Protein AF-A0A351F883-F1 (afdb_monomer_lite)

Structure (mmCIF, N/CA/C/O backbone):
data_AF-A0A351F883-F1
#
_entry.id   AF-A0A351F883-F1
#
loop_
_atom_site.group_PDB
_atom_site.id
_atom_site.type_symbol
_atom_site.label_atom_id
_atom_site.label_alt_id
_atom_site.label_comp_id
_atom_site.label_asym_id
_atom_site.label_entity_id
_atom_site.label_seq_id
_atom_site.pdbx_PDB_ins_code
_atom_site.Cartn_x
_atom_site.Cartn_y
_atom_site.Cartn_z
_atom_site.occupancy
_atom_site.B_iso_or_equiv
_atom_site.auth_seq_id
_atom_site.auth_comp_id
_atom_site.auth_asym_id
_atom_site.auth_atom_id
_atom_site.pdbx_PDB_model_num
ATOM 1 N N . GLU A 1 1 ? -1.115 39.767 -23.999 1.00 44.47 1 GLU A N 1
ATOM 2 C CA . GLU A 1 1 ? -0.347 38.565 -23.622 1.00 44.47 1 GLU A CA 1
ATOM 3 C C . GLU A 1 1 ? 0.837 38.439 -24.566 1.00 44.47 1 GLU A C 1
ATOM 5 O O . GLU A 1 1 ? 0.650 38.228 -25.758 1.00 44.47 1 GLU A O 1
ATOM 10 N N . SER A 1 2 ? 2.048 38.705 -24.082 1.00 48.22 2 SER A N 1
ATOM 11 C CA . SER A 1 2 ? 3.267 38.521 -24.870 1.00 48.22 2 SER A CA 1
ATOM 12 C C . SER A 1 2 ? 3.591 37.030 -24.901 1.00 48.22 2 SER A C 1
ATOM 14 O O . SER A 1 2 ? 4.145 36.500 -23.938 1.00 48.22 2 SER A O 1
ATOM 16 N N . GLY A 1 3 ? 3.190 36.351 -25.976 1.00 56.00 3 GLY A N 1
ATOM 17 C CA . GLY A 1 3 ? 3.578 34.965 -26.223 1.00 56.00 3 GLY A CA 1
ATOM 18 C C . GLY A 1 3 ? 5.099 34.810 -26.201 1.00 56.00 3 GLY A C 1
ATOM 19 O O . GLY A 1 3 ? 5.831 35.732 -26.563 1.00 56.00 3 GLY A O 1
ATOM 20 N N . LEU A 1 4 ? 5.576 33.652 -25.746 1.00 56.41 4 LEU A N 1
ATOM 21 C CA . LEU A 1 4 ? 6.998 33.318 -25.728 1.00 56.41 4 LEU A CA 1
ATOM 22 C C . LEU A 1 4 ? 7.551 33.377 -27.164 1.00 56.41 4 LEU A C 1
ATOM 24 O O . LEU A 1 4 ? 7.240 32.522 -27.991 1.00 56.41 4 LEU A O 1
ATOM 28 N N . VAL A 1 5 ? 8.356 34.394 -27.474 1.00 58.28 5 VAL A N 1
ATOM 29 C CA . VAL A 1 5 ? 9.015 34.527 -28.780 1.00 58.28 5 VAL A CA 1
ATOM 30 C C . VAL A 1 5 ? 10.343 33.777 -28.736 1.00 58.28 5 VAL A C 1
ATOM 32 O O . VAL A 1 5 ? 11.179 34.023 -27.867 1.00 58.28 5 VAL A O 1
ATOM 35 N N . TRP A 1 6 ? 10.539 32.855 -29.679 1.00 56.81 6 TRP A N 1
ATOM 36 C CA . TRP A 1 6 ? 11.799 32.143 -29.875 1.00 56.81 6 TRP A CA 1
ATOM 37 C C . TRP A 1 6 ? 12.877 33.123 -30.357 1.00 56.81 6 TRP A C 1
ATOM 39 O O . TRP A 1 6 ? 12.931 33.472 -31.535 1.00 56.81 6 TRP A O 1
ATOM 49 N N . SER A 1 7 ? 13.726 33.589 -29.440 1.00 61.91 7 SER A N 1
ATOM 50 C CA . SER A 1 7 ? 14.993 34.237 -29.775 1.00 61.91 7 SER A CA 1
ATOM 51 C C . SER A 1 7 ? 16.133 33.249 -29.525 1.00 61.91 7 SER A C 1
ATOM 53 O O . SER A 1 7 ? 16.178 32.572 -28.495 1.00 61.91 7 SER A O 1
ATOM 55 N N . GLY A 1 8 ? 17.057 33.142 -30.483 1.00 60.25 8 GLY A N 1
ATOM 56 C CA . GLY A 1 8 ? 18.158 32.171 -30.481 1.00 60.25 8 GLY A CA 1
ATOM 57 C C . GLY A 1 8 ? 19.138 32.274 -29.304 1.00 60.25 8 GLY A C 1
ATOM 58 O O . GLY A 1 8 ? 20.037 31.444 -29.210 1.00 60.25 8 GLY A O 1
ATOM 59 N N . ASP A 1 9 ? 18.953 33.225 -28.385 1.00 71.00 9 ASP A N 1
ATOM 60 C CA . ASP A 1 9 ? 19.829 33.486 -27.237 1.00 71.00 9 ASP A CA 1
ATOM 61 C C . ASP A 1 9 ? 19.215 33.116 -25.879 1.00 71.00 9 ASP A C 1
ATOM 63 O O . ASP A 1 9 ? 19.893 33.191 -24.855 1.00 71.00 9 ASP A O 1
ATOM 67 N N . ASN A 1 10 ? 17.961 32.652 -25.836 1.00 81.62 10 ASN A N 1
ATOM 68 C CA . ASN A 1 10 ? 17.337 32.254 -24.576 1.00 81.62 10 ASN A CA 1
ATOM 69 C C . ASN A 1 10 ? 17.871 30.888 -24.093 1.00 81.62 10 ASN A C 1
ATOM 71 O O . ASN A 1 10 ? 17.487 29.830 -24.599 1.00 81.62 10 ASN A O 1
ATOM 75 N N . LEU A 1 11 ? 18.755 30.919 -23.089 1.00 83.75 11 LEU A N 1
ATOM 76 C CA . LEU A 1 11 ? 19.378 29.732 -22.492 1.00 83.75 11 LEU A CA 1
ATOM 77 C C . LEU A 1 11 ? 18.349 28.717 -21.968 1.00 83.75 11 LEU A C 1
ATOM 79 O O . LEU A 1 11 ? 18.520 27.521 -22.195 1.00 83.75 11 LEU A O 1
ATOM 83 N N . ALA A 1 12 ? 17.262 29.169 -21.333 1.00 84.50 12 ALA A N 1
ATOM 84 C CA . ALA A 1 12 ? 16.221 28.275 -20.821 1.00 84.50 12 ALA A CA 1
ATOM 85 C C . ALA A 1 12 ? 15.540 27.498 -21.959 1.00 84.50 12 ALA A C 1
ATOM 87 O O . ALA A 1 12 ? 15.341 26.289 -21.858 1.00 84.50 12 ALA A O 1
ATOM 88 N N . MET A 1 13 ? 15.271 28.161 -23.087 1.00 82.50 13 MET A N 1
ATOM 89 C CA . MET A 1 13 ? 14.685 27.512 -24.264 1.00 82.50 13 MET A CA 1
ATOM 90 C C . MET A 1 13 ? 15.646 26.523 -24.931 1.00 82.50 13 MET A C 1
ATOM 92 O O . MET A 1 13 ? 15.206 25.477 -25.403 1.00 82.50 13 MET A O 1
ATOM 96 N N . LYS A 1 14 ? 16.957 26.805 -24.933 1.00 84.94 14 LYS A N 1
ATOM 97 C CA . LYS A 1 14 ? 17.977 25.846 -25.396 1.00 84.94 14 LYS A CA 1
ATOM 98 C C . LYS A 1 14 ? 18.013 24.599 -24.513 1.00 84.94 14 LYS A C 1
ATOM 100 O O . LYS A 1 14 ? 18.047 23.494 -25.044 1.00 84.94 14 LYS A O 1
ATOM 105 N N . ILE A 1 15 ? 17.955 24.772 -23.191 1.00 88.19 15 ILE A N 1
ATOM 106 C CA . ILE A 1 15 ? 17.909 23.657 -22.233 1.00 88.19 15 ILE A CA 1
ATOM 107 C C . ILE A 1 15 ? 16.655 22.803 -22.468 1.00 88.19 15 ILE A C 1
ATOM 109 O O . ILE A 1 15 ? 16.772 21.590 -22.626 1.00 88.19 15 ILE A O 1
ATOM 113 N N . ILE A 1 16 ? 15.476 23.426 -22.583 1.00 87.88 16 ILE A N 1
ATOM 114 C CA . ILE A 1 16 ? 14.214 22.720 -22.872 1.00 87.88 16 ILE A CA 1
ATOM 115 C C . ILE A 1 16 ? 14.296 21.964 -24.205 1.00 87.88 16 ILE A C 1
ATOM 117 O O . ILE A 1 16 ? 13.879 20.807 -24.280 1.00 87.88 16 ILE A O 1
ATOM 121 N N . ALA A 1 17 ? 14.864 22.577 -25.249 1.00 86.19 17 ALA A N 1
ATOM 122 C CA . ALA A 1 17 ? 15.029 21.931 -26.549 1.00 86.19 17 ALA A CA 1
ATOM 123 C C . ALA A 1 17 ? 15.940 20.696 -26.466 1.00 86.19 17 ALA A C 1
ATOM 125 O O . ALA A 1 17 ? 15.576 19.643 -26.983 1.00 86.19 17 ALA A O 1
ATOM 126 N N . VAL A 1 18 ? 17.082 20.791 -25.775 1.00 89.69 18 VAL A N 1
ATOM 127 C CA . VAL A 1 18 ? 17.993 19.650 -25.568 1.00 89.69 18 VAL A CA 1
ATOM 128 C C . VAL A 1 18 ? 17.303 18.527 -24.789 1.00 89.69 18 VAL A C 1
ATOM 130 O O . VAL A 1 18 ? 17.348 17.383 -25.234 1.00 89.69 18 VAL A O 1
ATOM 133 N N . ILE A 1 19 ? 16.613 18.842 -23.686 1.00 89.88 19 ILE A N 1
ATOM 134 C CA . ILE A 1 19 ? 15.847 17.851 -22.907 1.00 89.88 19 ILE A CA 1
ATOM 135 C C . ILE A 1 19 ? 14.811 17.160 -23.798 1.00 89.88 19 ILE A C 1
ATOM 137 O O . ILE A 1 19 ? 14.715 15.936 -23.794 1.00 89.88 19 ILE A O 1
ATOM 141 N N . THR A 1 20 ? 14.080 17.930 -24.606 1.00 87.56 20 THR A N 1
ATOM 142 C CA . THR A 1 20 ? 13.058 17.393 -25.514 1.00 87.56 20 THR A CA 1
ATOM 143 C C . THR A 1 20 ? 13.678 16.463 -26.557 1.00 87.56 20 THR A C 1
ATOM 145 O O . THR A 1 20 ? 13.186 15.355 -26.751 1.00 87.56 20 THR A O 1
ATOM 148 N N . TYR A 1 21 ? 14.787 16.858 -27.192 1.00 90.38 21 TYR A N 1
ATOM 149 C CA . TYR A 1 21 ? 15.469 16.016 -28.181 1.00 90.38 21 TYR A CA 1
ATOM 150 C C . TYR A 1 21 ? 16.017 14.714 -27.592 1.00 90.38 21 TYR A C 1
ATOM 152 O O . TYR A 1 21 ? 16.034 13.706 -28.293 1.00 90.38 21 TYR A O 1
ATOM 160 N N . VAL A 1 22 ? 16.433 14.713 -26.323 1.00 89.81 22 VAL A N 1
ATOM 161 C CA . VAL A 1 22 ? 16.875 13.497 -25.621 1.00 89.81 22 VAL A CA 1
ATOM 162 C C . VAL A 1 22 ? 15.683 12.632 -25.194 1.00 89.81 22 VAL A C 1
ATOM 164 O O . VAL A 1 22 ? 15.743 11.409 -25.309 1.00 89.81 22 VAL A O 1
ATOM 167 N N . ALA A 1 23 ? 14.585 13.243 -24.745 1.00 90.31 23 ALA A N 1
ATOM 168 C CA . ALA A 1 23 ? 13.400 12.527 -24.278 1.00 90.31 23 ALA A CA 1
ATOM 169 C C . ALA A 1 23 ? 12.599 11.877 -25.419 1.00 90.31 23 ALA A C 1
ATOM 171 O O . ALA A 1 23 ? 12.073 10.781 -25.242 1.00 90.31 23 ALA A O 1
ATOM 172 N N . VAL A 1 24 ? 12.519 12.508 -26.598 1.00 91.38 24 VAL A N 1
ATOM 173 C CA . VAL A 1 24 ? 11.722 12.003 -27.734 1.00 91.38 24 VAL A CA 1
ATOM 174 C C . VAL A 1 24 ? 12.120 10.576 -28.149 1.00 91.38 24 VAL A C 1
ATOM 176 O O . VAL A 1 24 ? 11.227 9.734 -28.220 1.00 91.38 24 VAL A O 1
ATOM 179 N N . PRO A 1 25 ? 13.407 10.233 -28.367 1.00 89.25 25 PRO A N 1
ATOM 180 C CA . PRO A 1 25 ? 13.814 8.856 -28.646 1.00 89.25 25 PRO A CA 1
ATOM 181 C C . PRO A 1 25 ? 13.423 7.863 -27.547 1.00 89.25 25 PRO A C 1
ATOM 183 O O . PRO A 1 25 ? 13.014 6.749 -27.867 1.00 89.25 25 PRO A O 1
ATOM 186 N N . VAL A 1 26 ? 13.504 8.262 -26.272 1.00 88.06 26 VAL A N 1
ATOM 187 C CA . VAL A 1 26 ? 13.124 7.419 -25.124 1.00 88.06 26 VAL A CA 1
ATOM 188 C C . VAL A 1 26 ? 11.619 7.155 -25.122 1.00 88.06 26 VAL A C 1
ATOM 190 O O . VAL A 1 26 ? 11.204 6.007 -24.997 1.00 88.06 26 VAL A O 1
ATOM 193 N N . VAL A 1 27 ? 10.799 8.187 -25.336 1.00 86.00 27 VAL A N 1
ATOM 194 C CA . VAL A 1 27 ? 9.336 8.054 -25.435 1.00 86.00 27 VAL A CA 1
ATOM 195 C C . VAL A 1 27 ? 8.947 7.204 -26.645 1.00 86.00 27 VAL A C 1
ATOM 197 O O . VAL A 1 27 ? 8.120 6.304 -26.523 1.00 86.00 27 VAL A O 1
ATOM 200 N N . CYS A 1 28 ? 9.568 7.431 -27.806 1.00 87.56 28 CYS A N 1
ATOM 201 C CA . CYS A 1 28 ? 9.348 6.610 -28.996 1.00 87.56 28 CYS A CA 1
ATOM 202 C C . CYS A 1 28 ? 9.706 5.142 -28.740 1.00 87.56 28 CYS A C 1
ATOM 204 O O . CYS A 1 28 ? 8.929 4.258 -29.096 1.00 87.56 28 CYS A O 1
ATOM 206 N N . ALA A 1 29 ? 10.847 4.875 -28.097 1.00 86.44 29 ALA A N 1
ATOM 207 C CA . ALA A 1 29 ? 11.227 3.525 -27.701 1.00 86.44 29 ALA A CA 1
ATOM 208 C C . ALA A 1 29 ? 10.189 2.924 -26.743 1.00 86.44 29 ALA A C 1
ATOM 210 O O . ALA A 1 29 ? 9.706 1.827 -27.006 1.00 86.44 29 ALA A O 1
ATOM 211 N N . ALA A 1 30 ? 9.775 3.649 -25.700 1.00 83.12 30 ALA A N 1
ATOM 212 C CA . ALA A 1 30 ? 8.758 3.190 -24.756 1.00 83.12 30 ALA A CA 1
ATOM 213 C C . ALA A 1 30 ? 7.442 2.817 -25.461 1.00 83.12 30 ALA A C 1
ATOM 215 O O . ALA A 1 30 ? 6.896 1.746 -25.204 1.00 83.12 30 ALA A O 1
ATOM 216 N N . ILE A 1 31 ? 6.974 3.628 -26.417 1.00 83.88 31 ILE A N 1
ATOM 217 C CA . ILE A 1 31 ? 5.774 3.328 -27.217 1.00 83.88 31 ILE A CA 1
ATOM 218 C C . ILE A 1 31 ? 5.973 2.066 -28.068 1.00 83.88 31 ILE A C 1
ATOM 220 O O . ILE A 1 31 ? 5.085 1.220 -28.118 1.00 83.88 31 ILE A O 1
ATOM 224 N N . VAL A 1 32 ? 7.129 1.913 -28.724 1.00 83.38 32 VAL A N 1
ATOM 225 C CA . VAL A 1 32 ? 7.429 0.748 -29.580 1.00 83.38 32 VAL A CA 1
ATOM 226 C C . VAL A 1 32 ? 7.580 -0.542 -28.764 1.00 83.38 32 VAL A C 1
ATOM 228 O O . VAL A 1 32 ? 7.178 -1.609 -29.228 1.00 83.38 32 VAL A O 1
ATOM 231 N N . PHE A 1 33 ? 8.135 -0.457 -27.553 1.00 80.00 33 PHE A N 1
ATOM 232 C CA . PHE A 1 33 ? 8.292 -1.597 -26.646 1.00 80.00 33 PHE A CA 1
ATOM 233 C C . PHE A 1 33 ? 7.026 -1.906 -25.830 1.00 80.00 33 PHE A C 1
ATOM 235 O O . PHE A 1 33 ? 6.939 -2.985 -25.241 1.00 80.00 33 PHE A O 1
ATOM 242 N N . THR A 1 34 ? 6.019 -1.028 -25.848 1.00 81.25 34 THR A N 1
ATOM 243 C CA . THR A 1 34 ? 4.723 -1.259 -25.197 1.00 81.25 34 THR A CA 1
ATOM 244 C C . THR A 1 34 ? 3.763 -1.974 -26.141 1.00 81.25 34 THR A C 1
ATOM 246 O O . THR A 1 34 ? 3.485 -1.525 -27.252 1.00 81.25 34 THR A O 1
ATOM 249 N N . ASN A 1 35 ? 3.189 -3.091 -25.690 1.00 84.12 35 ASN A N 1
ATOM 250 C CA . ASN A 1 35 ? 2.158 -3.803 -26.437 1.00 84.12 35 ASN A CA 1
ATOM 251 C C . ASN A 1 35 ? 0.803 -3.698 -25.733 1.00 84.12 35 ASN A C 1
ATOM 253 O O . ASN A 1 35 ? 0.451 -4.548 -24.921 1.00 84.12 35 ASN A O 1
ATOM 257 N N . TYR A 1 36 ? -0.002 -2.714 -26.132 1.00 80.50 36 TYR A N 1
ATOM 258 C CA . TYR A 1 36 ? -1.346 -2.488 -25.583 1.00 80.50 36 TYR A CA 1
ATOM 259 C C . TYR A 1 36 ? -2.335 -3.648 -25.796 1.00 80.50 36 TYR A C 1
ATOM 261 O O . TYR A 1 36 ? -3.394 -3.670 -25.180 1.00 80.50 36 TYR A O 1
ATOM 269 N N . LYS A 1 37 ? -2.020 -4.625 -26.661 1.00 85.31 37 LYS A N 1
ATOM 270 C CA . LYS A 1 37 ? -2.841 -5.837 -26.854 1.00 85.31 37 LYS A CA 1
ATOM 271 C C . LYS A 1 37 ? -2.469 -6.968 -25.895 1.00 85.31 37 LYS A C 1
ATOM 273 O O . LYS A 1 37 ? -3.071 -8.037 -25.959 1.00 85.31 37 LYS A O 1
ATOM 278 N N . ARG A 1 38 ? -1.433 -6.777 -25.078 1.00 84.06 38 ARG A N 1
ATOM 279 C CA . ARG A 1 38 ? -0.921 -7.764 -24.127 1.00 84.06 38 ARG A CA 1
ATOM 280 C C . ARG A 1 38 ? -0.777 -7.101 -22.757 1.00 84.06 38 ARG A C 1
ATOM 282 O O . ARG A 1 38 ? 0.349 -6.772 -22.386 1.00 84.06 38 ARG A O 1
ATOM 289 N N . PRO A 1 39 ? -1.896 -6.874 -22.045 1.00 83.44 39 PRO A N 1
ATOM 290 C CA . PRO A 1 39 ? -1.826 -6.418 -20.664 1.00 83.44 39 PRO A CA 1
ATOM 291 C C . PRO A 1 39 ? -1.021 -7.420 -19.829 1.00 83.44 39 PRO A C 1
ATOM 293 O O . PRO A 1 39 ? -1.064 -8.629 -20.081 1.00 83.44 39 PRO A O 1
ATOM 296 N N . VAL A 1 40 ? -0.251 -6.898 -18.879 1.00 89.44 40 VAL A N 1
ATOM 297 C CA . VAL A 1 40 ? 0.371 -7.709 -17.829 1.00 89.44 40 VAL A CA 1
ATOM 298 C C . VAL A 1 40 ? -0.714 -8.176 -16.861 1.00 89.44 40 VAL A C 1
ATOM 300 O O . VAL A 1 40 ? -1.778 -7.561 -16.794 1.00 89.44 40 VAL A O 1
ATOM 303 N N . MET A 1 41 ? -0.482 -9.289 -16.167 1.00 92.62 41 MET A N 1
ATOM 304 C CA . MET A 1 41 ? -1.472 -9.798 -15.217 1.00 92.62 41 MET A CA 1
ATOM 305 C C . MET A 1 41 ? -1.585 -8.919 -13.975 1.00 92.62 41 MET A C 1
ATOM 307 O O . MET A 1 41 ? -2.689 -8.795 -13.454 1.00 92.62 41 MET A O 1
ATOM 311 N N . GLY A 1 42 ? -0.476 -8.317 -13.536 1.00 94.38 42 GLY A N 1
ATOM 312 C CA . GLY A 1 42 ? -0.467 -7.474 -12.345 1.00 94.38 42 GLY A CA 1
ATOM 313 C C . GLY A 1 42 ? -0.667 -8.288 -11.069 1.00 94.38 42 GLY A C 1
ATOM 314 O O . GLY A 1 42 ? -1.450 -7.910 -10.201 1.00 94.38 42 GLY A O 1
ATOM 315 N N . ALA A 1 43 ? -0.092 -9.498 -11.014 1.00 96.50 43 ALA A N 1
ATOM 316 C CA . ALA A 1 43 ? -0.350 -10.427 -9.919 1.00 96.50 43 ALA A CA 1
ATOM 317 C C . ALA A 1 43 ? 0.177 -9.895 -8.586 1.00 96.50 43 ALA A C 1
ATOM 319 O O . ALA A 1 43 ? -0.507 -10.071 -7.585 1.00 96.50 43 ALA A O 1
ATOM 320 N N . ASN A 1 44 ? 1.347 -9.253 -8.577 1.00 96.19 44 ASN A N 1
ATOM 321 C CA . ASN A 1 44 ? 1.857 -8.517 -7.425 1.00 96.19 44 ASN A CA 1
ATOM 322 C C . ASN A 1 44 ? 1.388 -7.074 -7.461 1.00 96.19 44 ASN A C 1
ATOM 324 O O . ASN A 1 44 ? 0.862 -6.637 -6.445 1.00 96.19 44 ASN A O 1
ATOM 328 N N . ASP A 1 45 ? 1.530 -6.422 -8.617 1.00 94.50 45 ASP A N 1
ATOM 329 C CA . ASP A 1 45 ? 1.256 -5.005 -8.872 1.00 94.50 45 ASP A CA 1
ATOM 330 C C . ASP A 1 45 ? -0.035 -4.844 -9.713 1.00 94.50 45 ASP A C 1
ATOM 332 O O . ASP A 1 45 ? -0.027 -4.946 -10.941 1.00 94.50 45 ASP A O 1
ATOM 336 N N . ASP A 1 46 ? -1.219 -4.703 -9.109 1.00 95.44 46 ASP A N 1
ATOM 337 C CA . ASP A 1 46 ? -1.488 -4.686 -7.662 1.00 95.44 46 ASP A CA 1
ATOM 338 C C . ASP A 1 46 ? -2.661 -5.598 -7.244 1.00 95.44 46 ASP A C 1
ATOM 340 O O . ASP A 1 46 ? -3.536 -5.261 -6.436 1.00 95.44 46 ASP A O 1
ATOM 344 N N . LEU A 1 47 ? -2.729 -6.815 -7.799 1.00 96.25 47 LEU A N 1
ATOM 345 C CA . LEU A 1 47 ? -3.712 -7.797 -7.325 1.00 96.25 47 LEU A CA 1
ATOM 346 C C . LEU A 1 47 ? -3.489 -8.141 -5.841 1.00 96.25 47 LEU A C 1
ATOM 348 O O . LEU A 1 47 ? -4.452 -8.482 -5.151 1.00 96.25 47 LEU A O 1
ATOM 352 N N . THR A 1 48 ? -2.261 -8.028 -5.324 1.00 97.94 48 THR A N 1
ATOM 353 C CA . THR A 1 48 ? -1.981 -8.303 -3.908 1.00 97.94 48 THR A CA 1
ATOM 354 C C . THR A 1 48 ? -2.576 -7.263 -2.964 1.00 97.94 48 THR A C 1
ATOM 356 O O . THR A 1 48 ? -3.234 -7.665 -2.000 1.00 97.94 48 THR A O 1
ATOM 359 N N . GLY A 1 49 ? -2.452 -5.962 -3.246 1.00 97.50 49 GLY A N 1
ATOM 360 C CA . GLY A 1 49 ? -3.116 -4.905 -2.478 1.00 97.50 49 GLY A CA 1
ATOM 361 C C . GLY A 1 49 ? -4.641 -5.016 -2.535 1.00 97.50 49 GLY A C 1
ATOM 362 O O . GLY A 1 49 ? -5.326 -4.966 -1.500 1.00 97.50 49 GLY A O 1
ATOM 363 N N . CYS A 1 50 ? -5.185 -5.316 -3.721 1.00 97.56 50 CYS A N 1
ATOM 364 C CA . CYS A 1 50 ? -6.608 -5.624 -3.895 1.00 97.56 50 CYS A CA 1
ATOM 365 C C . CYS A 1 50 ? -7.050 -6.833 -3.051 1.00 97.56 50 CYS A C 1
ATOM 367 O O . CYS A 1 50 ? -8.108 -6.803 -2.411 1.00 97.56 50 CYS A O 1
ATOM 369 N N . PHE A 1 51 ? -6.251 -7.904 -3.043 1.00 97.69 51 PHE A N 1
ATOM 370 C CA . PHE A 1 51 ? -6.528 -9.119 -2.280 1.00 97.69 51 PHE A CA 1
ATOM 371 C C . PHE A 1 51 ? -6.533 -8.852 -0.773 1.00 97.69 51 PHE A C 1
ATOM 373 O O . PHE A 1 51 ? -7.483 -9.263 -0.106 1.00 97.69 51 PHE A O 1
ATOM 380 N N . LEU A 1 52 ? -5.532 -8.140 -0.242 1.00 98.31 52 LEU A N 1
ATOM 381 C CA . LEU A 1 52 ? -5.475 -7.748 1.172 1.00 98.31 52 LEU A CA 1
ATOM 382 C C . LEU A 1 52 ? -6.724 -6.956 1.574 1.00 98.31 52 LEU A C 1
ATOM 384 O O . LEU A 1 52 ? -7.397 -7.316 2.542 1.00 98.31 52 LEU A O 1
ATOM 388 N N . SER A 1 53 ? -7.082 -5.942 0.785 1.00 97.75 53 SER A N 1
ATOM 389 C CA . SER A 1 53 ? -8.244 -5.083 1.043 1.00 97.75 53 SER A CA 1
ATOM 390 C C . SER A 1 53 ? -9.553 -5.883 1.068 1.00 97.75 53 SER A C 1
ATOM 392 O O . SER A 1 53 ? -10.352 -5.762 1.999 1.00 97.75 53 SER A O 1
ATOM 394 N N . ALA A 1 54 ? -9.753 -6.779 0.091 1.00 98.25 54 ALA A N 1
ATOM 395 C CA . ALA A 1 54 ? -10.900 -7.691 0.064 1.00 98.25 54 ALA A CA 1
ATOM 396 C C . ALA A 1 54 ? -10.911 -8.655 1.261 1.00 98.25 54 ALA A C 1
ATOM 398 O O . ALA A 1 54 ? -11.967 -8.971 1.817 1.00 98.25 54 ALA A O 1
ATOM 399 N N . ALA A 1 55 ? -9.737 -9.169 1.629 1.00 98.31 55 ALA A N 1
ATOM 400 C CA . ALA A 1 55 ? -9.583 -10.160 2.680 1.00 98.31 55 ALA A CA 1
ATOM 401 C C . ALA A 1 55 ? -9.904 -9.582 4.062 1.00 98.31 55 ALA A C 1
ATOM 403 O O . ALA A 1 55 ? -10.529 -10.288 4.852 1.00 98.31 55 ALA A O 1
ATOM 404 N N . VAL A 1 56 ? -9.573 -8.314 4.329 1.00 98.50 56 VAL A N 1
ATOM 405 C CA . VAL A 1 56 ? -9.941 -7.621 5.577 1.00 98.50 56 VAL A CA 1
ATOM 406 C C . VAL A 1 56 ? -11.459 -7.586 5.757 1.00 98.50 56 VAL A C 1
ATOM 408 O O . VAL A 1 56 ? -11.975 -8.130 6.733 1.00 98.50 56 VAL A O 1
ATOM 411 N N . VAL A 1 57 ? -12.205 -7.035 4.793 1.00 98.12 57 VAL A N 1
ATOM 412 C CA . VAL A 1 57 ? -13.674 -6.943 4.913 1.00 98.12 57 VAL A CA 1
ATOM 413 C C . VAL A 1 57 ? -14.336 -8.324 4.933 1.00 98.12 57 VAL A C 1
ATOM 415 O O . VAL A 1 57 ? -15.301 -8.547 5.667 1.00 98.12 57 VAL A O 1
ATOM 418 N N . LYS A 1 58 ? -13.778 -9.296 4.198 1.00 98.25 58 LYS A N 1
ATOM 419 C CA . LYS A 1 58 ? -14.226 -10.694 4.247 1.00 98.25 58 LYS A CA 1
ATOM 420 C C . LYS A 1 58 ? -13.987 -11.319 5.622 1.00 98.25 58 LYS A C 1
ATOM 422 O O . LYS A 1 58 ? -14.852 -12.053 6.096 1.00 98.25 58 LYS A O 1
ATOM 427 N N . PHE A 1 59 ? -12.843 -11.058 6.251 1.00 98.44 59 PHE A N 1
ATOM 428 C CA . PHE A 1 59 ? -12.520 -11.551 7.589 1.00 98.44 59 PHE A CA 1
ATOM 429 C C . PHE A 1 59 ? -13.492 -10.991 8.631 1.00 98.44 59 PHE A C 1
ATOM 431 O O . PHE A 1 59 ? -14.046 -11.767 9.410 1.00 98.44 59 PHE A O 1
ATOM 438 N N . LEU A 1 60 ? -13.757 -9.681 8.604 1.00 98.38 60 LEU A N 1
ATOM 439 C CA . LEU A 1 60 ? -14.719 -9.038 9.507 1.00 98.38 60 LEU A CA 1
ATOM 440 C C . LEU A 1 60 ? -16.124 -9.633 9.335 1.00 98.38 60 LEU A C 1
ATOM 442 O O . LEU A 1 60 ? -16.777 -9.999 10.312 1.00 98.38 60 LEU A O 1
ATOM 446 N N . ALA A 1 61 ? -16.569 -9.814 8.088 1.00 97.94 61 ALA A N 1
ATOM 447 C CA . ALA A 1 61 ? -17.864 -10.418 7.793 1.00 97.94 61 ALA A CA 1
ATOM 448 C C . ALA A 1 61 ? -17.957 -11.882 8.261 1.00 97.94 61 ALA A C 1
ATOM 450 O O . ALA A 1 61 ? -18.952 -12.266 8.873 1.00 97.94 61 ALA A O 1
ATOM 451 N N . ALA A 1 62 ? -16.929 -12.695 7.997 1.00 98.31 62 ALA A N 1
ATOM 452 C CA . ALA A 1 62 ? -16.916 -14.122 8.326 1.00 98.31 62 ALA A CA 1
ATOM 453 C C . ALA A 1 62 ? -16.860 -14.409 9.835 1.00 98.31 62 ALA A C 1
ATOM 455 O O . ALA A 1 62 ? -17.289 -15.482 10.256 1.00 98.31 62 ALA A O 1
ATOM 456 N N . ASN A 1 63 ? -16.346 -13.468 10.632 1.00 98.06 63 ASN A N 1
ATOM 457 C CA . ASN A 1 63 ? -16.260 -13.579 12.090 1.00 98.06 63 ASN A CA 1
ATOM 458 C C . ASN A 1 63 ? -17.343 -12.766 12.822 1.00 98.06 63 ASN A C 1
ATOM 460 O O . ASN A 1 63 ? -17.268 -12.627 14.038 1.00 98.06 63 ASN A O 1
ATOM 464 N N . ASP A 1 64 ? -18.328 -12.230 12.093 1.00 97.38 64 ASP A N 1
ATOM 465 C CA . ASP A 1 64 ? -19.398 -11.375 12.628 1.00 97.38 64 ASP A CA 1
ATOM 466 C C . ASP A 1 64 ? -18.886 -10.177 13.452 1.00 97.38 64 ASP A C 1
ATOM 468 O O . ASP A 1 64 ? -19.458 -9.782 14.464 1.00 97.38 64 ASP A O 1
ATOM 472 N N . ILE A 1 65 ? -17.775 -9.585 13.006 1.00 97.62 65 ILE A N 1
ATOM 473 C CA . ILE A 1 65 ? -17.167 -8.424 13.655 1.00 97.62 65 ILE A CA 1
ATOM 474 C C . ILE A 1 65 ? -17.792 -7.163 13.068 1.00 97.62 65 ILE A C 1
ATOM 476 O O . ILE A 1 65 ? -17.775 -6.947 11.851 1.00 97.62 65 ILE A O 1
ATOM 480 N N . ARG A 1 66 ? -18.364 -6.335 13.938 1.00 95.31 66 ARG A N 1
ATOM 481 C CA . ARG A 1 66 ? -18.859 -4.996 13.620 1.00 95.31 66 ARG A CA 1
ATOM 482 C C . ARG A 1 66 ? -18.238 -4.030 14.606 1.00 95.31 66 ARG A C 1
ATOM 484 O O . ARG A 1 66 ? -18.427 -4.175 15.809 1.00 95.31 66 ARG A O 1
ATOM 491 N N . PHE A 1 67 ? -17.478 -3.094 14.071 1.00 94.94 67 PHE A N 1
ATOM 492 C CA . PHE A 1 67 ? -16.932 -1.996 14.840 1.00 94.94 67 PHE A CA 1
ATOM 493 C C . PHE A 1 67 ? -18.054 -1.044 15.250 1.00 94.94 67 PHE A C 1
ATOM 495 O O . PHE A 1 67 ? -19.019 -0.857 14.506 1.00 94.94 67 PHE A O 1
ATOM 502 N N . GLU A 1 68 ? -17.954 -0.497 16.460 1.00 85.00 68 GLU A N 1
ATOM 503 C CA . GLU A 1 68 ? -18.958 0.429 16.995 1.00 85.00 68 GLU A CA 1
ATOM 504 C C . GLU A 1 68 ? -18.791 1.825 16.385 1.00 85.00 68 GLU A C 1
ATOM 506 O O . GLU A 1 68 ? -19.786 2.494 16.111 1.00 85.00 68 GLU A O 1
ATOM 511 N N . ASN A 1 69 ? -17.541 2.226 16.123 1.00 83.31 69 ASN A N 1
ATOM 512 C CA . ASN A 1 69 ? -17.192 3.594 15.741 1.00 83.31 69 ASN A CA 1
ATOM 513 C C . ASN A 1 69 ? -16.659 3.711 14.306 1.00 83.31 69 ASN A C 1
ATOM 515 O O . ASN A 1 69 ? -16.583 4.819 13.780 1.00 83.31 69 ASN A O 1
ATOM 519 N N . THR A 1 70 ? -16.308 2.590 13.667 1.00 93.25 70 THR A N 1
ATOM 520 C CA . THR A 1 70 ? -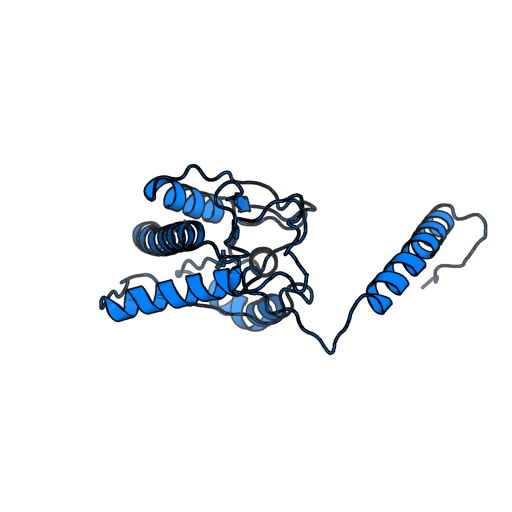15.560 2.593 12.403 1.00 93.25 70 THR A CA 1
ATOM 521 C C . THR A 1 70 ? -16.277 1.842 11.290 1.00 93.25 70 THR A C 1
ATOM 523 O O . THR A 1 70 ? -16.572 0.651 11.400 1.00 93.25 70 THR A O 1
ATOM 526 N N . GLU A 1 71 ? -16.470 2.506 10.153 1.00 94.12 71 GLU A N 1
ATOM 527 C CA . GLU A 1 71 ? -16.790 1.834 8.896 1.00 94.12 71 GLU A CA 1
ATOM 528 C C . GLU A 1 71 ? -15.501 1.477 8.143 1.00 94.12 71 GLU A C 1
ATOM 530 O O . GLU A 1 71 ? -14.630 2.319 7.934 1.00 94.12 71 GLU A O 1
ATOM 535 N N . VAL A 1 72 ? -15.382 0.220 7.702 1.00 96.75 72 VAL A N 1
ATOM 536 C CA . VAL A 1 72 ? -14.239 -0.247 6.904 1.00 96.75 72 VAL A CA 1
ATOM 537 C C . VAL A 1 72 ? -14.681 -0.491 5.470 1.00 96.75 72 VAL A C 1
ATOM 539 O O . VAL A 1 72 ? -15.487 -1.383 5.196 1.00 96.75 72 VAL A O 1
ATOM 542 N N . VAL A 1 73 ? -14.091 0.262 4.543 1.00 95.69 73 VAL A N 1
ATOM 543 C CA . VAL A 1 73 ? -14.362 0.158 3.107 1.00 95.69 73 VAL A CA 1
ATOM 544 C C . VAL A 1 73 ? -13.149 -0.427 2.390 1.00 95.69 73 VAL A C 1
ATOM 546 O O . VAL A 1 73 ? -12.047 0.108 2.466 1.00 95.69 73 VAL A O 1
ATOM 549 N N . ALA A 1 74 ? -13.360 -1.511 1.641 1.00 96.75 74 ALA A N 1
ATOM 550 C CA . ALA A 1 74 ? -12.377 -2.002 0.682 1.00 96.75 74 ALA A CA 1
ATOM 551 C C . ALA A 1 74 ? -12.580 -1.292 -0.663 1.00 96.75 74 ALA A C 1
ATOM 553 O O . ALA A 1 74 ? -13.616 -1.467 -1.308 1.00 96.75 74 ALA A O 1
ATOM 554 N N . ALA A 1 75 ? -11.591 -0.507 -1.090 1.00 93.94 75 ALA A N 1
ATOM 555 C CA . ALA A 1 75 ? -11.620 0.211 -2.360 1.00 93.94 75 ALA A CA 1
ATOM 556 C C . ALA A 1 75 ? -10.597 -0.388 -3.337 1.00 93.94 75 ALA A C 1
ATOM 558 O O . ALA A 1 75 ? -9.396 -0.253 -3.137 1.00 93.94 75 ALA A O 1
ATOM 559 N N . MET A 1 76 ? -11.070 -1.022 -4.415 1.00 94.62 76 MET A N 1
ATOM 560 C CA . MET A 1 76 ? -10.226 -1.444 -5.541 1.00 94.62 76 MET A CA 1
ATOM 561 C C . MET A 1 76 ? -10.444 -0.480 -6.697 1.00 94.62 76 MET A C 1
ATOM 563 O O . MET A 1 76 ? -11.428 -0.578 -7.438 1.00 94.62 76 MET A O 1
ATOM 567 N N . VAL A 1 77 ? -9.557 0.500 -6.811 1.00 89.06 77 VAL A N 1
ATOM 568 C CA . VAL A 1 77 ? -9.763 1.641 -7.694 1.00 89.06 77 VAL A CA 1
ATOM 569 C C . VAL A 1 77 ? -8.927 1.478 -8.962 1.00 89.06 77 VAL A C 1
ATOM 571 O O . VAL A 1 77 ? -7.715 1.331 -8.924 1.00 89.06 77 VAL A O 1
ATOM 574 N N . GLY A 1 78 ? -9.577 1.485 -10.126 1.00 91.56 78 GLY A N 1
ATOM 575 C CA . GLY A 1 78 ? -8.878 1.278 -11.396 1.00 91.56 78 GLY A CA 1
ATOM 576 C C . GLY A 1 78 ? -8.079 2.502 -11.858 1.00 91.56 78 GLY A C 1
ATOM 577 O O . GLY A 1 78 ? -8.546 3.634 -11.763 1.00 91.56 78 GLY A O 1
ATOM 578 N N . GLY A 1 79 ? -6.921 2.281 -12.482 1.00 92.06 79 GLY A N 1
ATOM 579 C CA . GLY A 1 79 ? -6.165 3.338 -13.165 1.00 92.06 79 GLY A CA 1
ATOM 580 C C . GLY A 1 79 ? -5.147 4.080 -12.298 1.00 92.06 79 GLY A C 1
ATOM 581 O O . GLY A 1 79 ? -4.835 5.231 -12.622 1.00 92.06 79 GLY A O 1
ATOM 582 N N . GLU A 1 80 ? -4.642 3.435 -11.243 1.00 93.62 80 GLU A N 1
ATOM 583 C CA . GLU A 1 80 ? -3.394 3.798 -10.549 1.00 93.62 80 GLU A CA 1
ATOM 584 C C . GLU A 1 80 ? -2.276 4.008 -11.593 1.00 93.62 80 GLU A C 1
ATOM 586 O O . GLU A 1 80 ? -1.828 5.135 -11.806 1.00 93.62 80 GLU A O 1
ATOM 591 N N . GLU A 1 81 ? -2.034 2.991 -12.422 1.00 89.56 81 GLU A N 1
ATOM 592 C CA . GLU A 1 81 ? -0.976 2.965 -13.448 1.00 89.56 81 GLU A CA 1
ATOM 593 C C . GLU A 1 81 ? -1.121 4.016 -14.561 1.00 89.56 81 GLU A C 1
ATOM 595 O O . GLU A 1 81 ? -0.213 4.303 -15.343 1.00 89.56 81 GLU A O 1
ATOM 600 N N . ALA A 1 82 ? -2.301 4.630 -14.659 1.00 89.50 82 ALA A N 1
ATOM 601 C CA . ALA A 1 82 ? -2.560 5.744 -15.565 1.00 89.50 82 ALA A CA 1
ATOM 602 C C . ALA A 1 82 ? -2.303 7.116 -14.908 1.00 89.50 82 ALA A C 1
ATOM 604 O O . ALA A 1 82 ? -2.713 8.144 -15.461 1.00 89.50 82 ALA A O 1
ATOM 605 N N . GLY A 1 83 ? -1.662 7.149 -13.736 1.00 90.81 83 GLY A N 1
ATOM 606 C CA . GLY A 1 83 ? -1.367 8.349 -12.953 1.00 90.81 83 GLY A CA 1
ATOM 607 C C . GLY A 1 83 ? -2.392 8.641 -11.850 1.00 90.81 83 GLY A C 1
ATOM 608 O O . GLY A 1 83 ? -2.831 9.795 -11.708 1.00 90.81 83 GLY A O 1
ATOM 609 N N . LEU A 1 84 ? -2.767 7.619 -11.075 1.00 94.62 84 LEU A N 1
ATOM 610 C CA . LEU A 1 84 ? -3.698 7.664 -9.939 1.00 94.62 84 LEU A CA 1
ATOM 611 C C . LEU A 1 84 ? -5.112 8.112 -10.331 1.00 94.62 84 LEU A C 1
ATOM 613 O O . LEU A 1 84 ? -5.806 8.789 -9.568 1.00 94.62 84 LEU A O 1
ATOM 617 N N . ARG A 1 85 ? -5.529 7.855 -11.578 1.00 96.06 85 ARG A N 1
ATOM 618 C CA . ARG A 1 85 ? -6.714 8.513 -12.163 1.00 96.06 85 ARG A CA 1
ATOM 619 C C . ARG A 1 85 ? -8.000 8.098 -11.478 1.00 96.06 85 ARG A C 1
ATOM 621 O O . ARG A 1 85 ? -8.877 8.945 -11.316 1.00 96.06 85 ARG A O 1
ATOM 628 N N . GLY A 1 86 ? -8.112 6.831 -11.097 1.00 96.69 86 GLY A N 1
ATOM 629 C CA . GLY A 1 86 ? -9.293 6.339 -10.409 1.00 96.69 86 GLY A CA 1
ATOM 630 C C . GLY A 1 86 ? -9.431 6.942 -9.021 1.00 96.69 86 GLY A C 1
ATOM 631 O O . GLY A 1 86 ? -10.467 7.534 -8.735 1.00 96.69 86 GLY A O 1
ATOM 632 N N . THR A 1 87 ? -8.381 6.902 -8.198 1.00 96.94 87 THR A N 1
ATOM 633 C CA . THR A 1 87 ? -8.442 7.470 -6.841 1.00 96.94 87 THR A CA 1
ATOM 634 C C . THR A 1 87 ? -8.628 8.976 -6.878 1.00 96.94 87 THR A C 1
ATOM 636 O O . THR A 1 87 ? -9.446 9.508 -6.136 1.00 96.94 87 THR A O 1
ATOM 639 N N . LYS A 1 88 ? -8.004 9.682 -7.830 1.00 97.25 88 LYS A N 1
ATOM 640 C CA . LYS A 1 88 ? -8.303 11.105 -8.069 1.00 97.25 88 LYS A CA 1
ATOM 641 C C . LYS A 1 88 ? -9.768 11.345 -8.427 1.00 97.25 88 LYS A C 1
ATOM 643 O O . LYS A 1 88 ? -10.344 12.329 -7.970 1.00 97.25 88 LYS A O 1
ATOM 648 N N . ALA A 1 89 ? -10.372 10.491 -9.254 1.00 97.31 89 ALA A N 1
ATOM 649 C CA . ALA A 1 89 ? -11.783 10.614 -9.611 1.00 97.31 89 ALA A CA 1
ATOM 650 C C . ALA A 1 89 ? -12.699 10.337 -8.410 1.00 97.31 89 ALA A C 1
ATOM 652 O O . ALA A 1 89 ? -13.624 11.113 -8.176 1.00 97.31 89 ALA A O 1
ATOM 653 N N . PHE A 1 90 ? -12.403 9.294 -7.631 1.00 96.31 90 PHE A N 1
ATOM 654 C CA . PHE A 1 90 ? -13.129 8.946 -6.411 1.00 96.31 90 PHE A CA 1
ATOM 655 C C . PHE A 1 90 ? -13.044 10.069 -5.372 1.00 96.31 90 PHE A C 1
ATOM 657 O O . PHE A 1 90 ? -14.063 10.583 -4.924 1.00 96.31 90 PHE A O 1
ATOM 664 N N . MET A 1 91 ? -11.835 10.543 -5.072 1.00 96.81 91 MET A N 1
ATOM 665 C CA . MET A 1 91 ? -11.617 11.621 -4.110 1.00 96.81 91 MET A CA 1
ATOM 666 C C . MET A 1 91 ? -12.239 12.941 -4.572 1.00 96.81 91 MET A C 1
ATOM 668 O O . MET A 1 91 ? -12.815 13.666 -3.770 1.00 96.81 91 MET A O 1
ATOM 672 N N . LYS A 1 92 ? -12.209 13.249 -5.873 1.00 96.75 92 LYS A N 1
ATOM 673 C CA . LYS A 1 92 ? -12.918 14.420 -6.406 1.00 96.75 92 LYS A CA 1
ATOM 674 C C . LYS A 1 92 ? -14.432 14.344 -6.173 1.00 96.75 92 LYS A C 1
ATOM 676 O O . LYS A 1 92 ? -15.057 15.389 -6.018 1.00 96.75 92 LYS A O 1
ATOM 681 N N . ALA A 1 93 ? -15.011 13.146 -6.213 1.00 95.50 93 ALA A N 1
ATOM 682 C CA . ALA A 1 93 ? -16.438 12.946 -5.999 1.00 95.50 93 ALA A CA 1
ATOM 683 C C . ALA A 1 93 ? -16.812 12.944 -4.508 1.00 95.50 93 ALA A C 1
ATOM 685 O O . ALA A 1 93 ? -17.825 13.542 -4.167 1.00 95.50 93 ALA A O 1
ATOM 686 N N . HIS A 1 94 ? -15.982 12.340 -3.648 1.00 93.81 94 HIS A N 1
ATOM 687 C CA . HIS A 1 94 ? -16.382 11.961 -2.285 1.00 93.81 94 HIS A CA 1
ATOM 688 C C . HIS A 1 94 ? -15.548 12.573 -1.153 1.00 93.81 94 HIS A C 1
ATOM 690 O O . HIS A 1 94 ? -15.984 12.551 -0.010 1.00 93.81 94 HIS A O 1
ATOM 696 N N . ALA A 1 95 ? -14.372 13.159 -1.411 1.00 93.69 95 ALA A N 1
ATOM 697 C CA . ALA A 1 95 ? -13.512 13.638 -0.320 1.00 93.69 95 ALA A CA 1
ATOM 698 C C . ALA A 1 95 ? -14.174 14.735 0.526 1.00 93.69 95 ALA A C 1
ATOM 700 O O . ALA A 1 95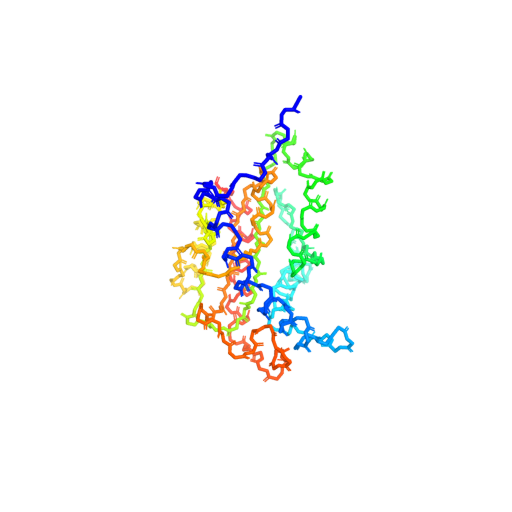 ? -13.876 14.868 1.708 1.00 93.69 95 ALA A O 1
ATOM 701 N N . GLU A 1 96 ? -15.065 15.535 -0.064 1.00 92.69 96 GLU A N 1
ATOM 702 C CA . GLU A 1 96 ? -15.843 16.521 0.690 1.00 92.69 96 GLU A CA 1
ATOM 703 C C . GLU A 1 96 ? -16.836 15.866 1.656 1.00 92.69 96 GLU A C 1
ATOM 705 O O . GLU A 1 96 ? -17.087 16.433 2.711 1.00 92.69 96 GLU A O 1
ATOM 710 N N . GLU A 1 97 ? -17.368 14.683 1.349 1.00 90.50 97 GLU A N 1
ATOM 711 C CA . GLU A 1 97 ? -18.240 13.937 2.269 1.00 90.50 97 GLU A CA 1
ATOM 712 C C . GLU A 1 97 ? -17.438 13.555 3.523 1.00 90.50 97 GLU A C 1
ATOM 714 O O . GLU A 1 97 ? -17.803 13.935 4.631 1.00 90.50 97 GLU A O 1
ATOM 719 N N . PHE A 1 98 ? -16.247 12.981 3.329 1.00 89.81 98 PHE A N 1
ATOM 720 C CA . PHE A 1 98 ? -15.349 12.577 4.419 1.00 89.81 98 PHE A CA 1
ATOM 721 C C . PHE A 1 98 ? -14.790 13.749 5.240 1.00 89.81 98 PHE A C 1
ATOM 723 O O . PHE A 1 98 ? -14.478 13.593 6.414 1.00 89.81 98 PHE A O 1
ATOM 730 N N . LYS A 1 99 ? -14.638 14.938 4.639 1.00 87.31 99 LYS A N 1
ATOM 731 C CA . LYS A 1 99 ? -14.120 16.134 5.333 1.00 87.31 99 LYS A CA 1
ATOM 732 C C . LYS A 1 99 ? -15.192 16.923 6.082 1.00 87.31 99 LYS A C 1
ATOM 734 O O . LYS A 1 99 ? -14.873 17.611 7.050 1.00 87.31 99 LYS A O 1
ATOM 739 N N . ASN A 1 100 ? -16.431 16.918 5.589 1.00 77.69 100 ASN A N 1
ATOM 740 C CA . ASN A 1 100 ? -17.498 17.765 6.129 1.00 77.69 100 ASN A CA 1
ATOM 741 C C . ASN A 1 100 ? -18.266 17.105 7.282 1.00 77.69 100 ASN A C 1
ATOM 743 O O . ASN A 1 100 ? -18.953 17.808 8.031 1.00 77.69 100 ASN A O 1
ATOM 747 N N . GLU A 1 101 ? -18.118 15.796 7.471 1.00 76.31 101 GLU A N 1
ATOM 748 C CA . GLU A 1 101 ? -18.573 15.097 8.670 1.00 76.31 101 GLU A CA 1
ATOM 749 C C . GLU A 1 101 ? -17.633 15.415 9.838 1.00 76.31 101 GLU A C 1
ATOM 751 O O . GLU A 1 101 ? -16.647 14.734 10.091 1.00 76.31 101 GLU A O 1
ATOM 756 N N . LYS A 1 102 ? -17.932 16.516 10.542 1.00 61.31 102 LYS A N 1
ATOM 757 C CA . LYS A 1 102 ? -17.082 17.113 11.590 1.00 61.31 102 LYS A CA 1
ATOM 758 C C . LYS A 1 102 ? -16.652 16.172 12.722 1.00 61.31 102 LYS A C 1
ATOM 760 O O . LYS A 1 102 ? -15.718 16.530 13.434 1.00 61.31 102 LYS A O 1
ATOM 765 N N . ASP A 1 103 ? -17.307 15.026 12.871 1.00 72.31 103 ASP A N 1
ATOM 766 C CA . ASP A 1 103 ? -17.109 14.093 13.979 1.00 72.31 103 ASP A CA 1
ATOM 767 C C . ASP A 1 103 ? -16.703 12.678 13.516 1.00 72.31 103 ASP A C 1
ATOM 769 O O . ASP A 1 103 ? -16.690 11.762 14.335 1.00 72.31 103 ASP A O 1
ATOM 773 N N . VAL A 1 104 ? -16.371 12.479 12.231 1.00 85.44 104 VAL A N 1
ATOM 774 C CA . VAL A 1 104 ? -15.957 11.167 11.698 1.00 85.44 104 VAL A CA 1
ATOM 775 C C . VAL A 1 104 ? -14.533 11.253 11.162 1.00 85.44 104 VAL A C 1
ATOM 777 O O . VAL A 1 104 ? -14.269 11.791 10.086 1.00 85.44 104 VAL A O 1
ATOM 780 N N . GLU A 1 105 ? -13.588 10.716 11.930 1.00 91.81 105 GLU A N 1
ATOM 781 C CA . GLU A 1 105 ? -12.209 10.594 11.474 1.00 91.81 105 GLU A CA 1
ATOM 782 C C . GLU A 1 105 ? -12.125 9.591 10.318 1.00 91.81 105 GLU A C 1
ATOM 784 O O . GLU A 1 105 ? -12.494 8.428 10.457 1.00 91.81 105 GLU A O 1
ATOM 789 N N . THR A 1 106 ? -11.638 10.047 9.162 1.00 95.00 106 THR A N 1
ATOM 790 C CA . THR A 1 106 ? -11.495 9.215 7.962 1.00 95.00 106 THR A CA 1
ATOM 791 C C . THR A 1 106 ? -10.046 9.207 7.503 1.00 95.00 106 THR A C 1
ATOM 793 O O . THR A 1 106 ? -9.462 10.264 7.252 1.00 95.00 106 THR A O 1
ATOM 796 N N . ILE A 1 107 ? -9.482 8.011 7.341 1.00 96.81 107 ILE A N 1
ATOM 797 C CA . ILE A 1 107 ? -8.130 7.799 6.819 1.00 96.81 107 ILE A CA 1
ATOM 798 C C . ILE A 1 107 ? -8.162 6.946 5.550 1.00 96.81 107 ILE A C 1
ATOM 800 O O . ILE A 1 107 ? -9.101 6.187 5.316 1.00 96.81 107 ILE A O 1
ATOM 804 N N . PHE A 1 108 ? -7.110 7.039 4.739 1.00 97.31 108 PHE A N 1
ATOM 805 C CA . PHE A 1 108 ? -6.911 6.187 3.569 1.00 97.31 108 PHE A CA 1
ATOM 806 C C . PHE A 1 108 ? -5.590 5.419 3.674 1.00 97.31 108 PHE A C 1
ATOM 808 O O . PHE A 1 108 ? -4.514 6.007 3.782 1.00 97.31 108 PHE A O 1
ATOM 815 N N . VAL A 1 109 ? -5.655 4.093 3.601 1.00 98.06 109 VAL A N 1
ATOM 816 C CA . VAL A 1 109 ? -4.475 3.223 3.618 1.00 98.06 109 VAL A CA 1
ATOM 817 C C . VAL A 1 109 ? -4.366 2.522 2.271 1.00 98.06 109 VAL A C 1
ATOM 819 O O . VAL A 1 109 ? -5.232 1.726 1.919 1.00 98.06 109 VAL A O 1
ATOM 822 N N . ALA A 1 110 ? -3.298 2.809 1.528 1.00 97.19 110 ALA A N 1
ATOM 823 C CA . ALA A 1 110 ? -2.971 2.077 0.308 1.00 97.19 110 ALA A CA 1
ATOM 824 C C . ALA A 1 110 ? -2.122 0.844 0.646 1.00 97.19 110 ALA A C 1
ATOM 826 O O . ALA A 1 110 ? -1.066 0.971 1.267 1.00 97.19 110 ALA A O 1
ATOM 827 N N . PHE A 1 111 ? -2.555 -0.331 0.206 1.00 97.38 111 PHE A N 1
ATOM 828 C CA . PHE A 1 111 ? -1.684 -1.497 0.084 1.00 97.38 111 PHE A CA 1
ATOM 829 C C . PHE A 1 111 ? -1.309 -1.614 -1.377 1.00 97.38 111 PHE A C 1
ATOM 831 O O . PHE A 1 111 ? -2.213 -1.600 -2.202 1.00 97.38 111 PHE A O 1
ATOM 838 N N . ASP A 1 112 ? -0.018 -1.692 -1.666 1.00 95.25 112 ASP A N 1
ATOM 839 C CA . ASP A 1 112 ? 0.479 -1.718 -3.037 1.00 95.25 112 ASP A CA 1
ATOM 840 C C . ASP A 1 112 ? 1.697 -2.642 -3.118 1.00 95.25 112 ASP A C 1
ATOM 842 O O . ASP A 1 112 ? 2.647 -2.494 -2.345 1.00 95.25 112 ASP A O 1
ATOM 846 N N . THR A 1 113 ? 1.634 -3.623 -4.016 1.00 95.38 113 THR A N 1
ATOM 847 C CA . THR A 1 113 ? 2.704 -4.568 -4.343 1.00 95.38 113 THR A CA 1
ATOM 848 C C . THR A 1 113 ? 3.298 -5.254 -3.108 1.00 95.38 113 THR A C 1
ATOM 850 O O . THR A 1 113 ? 4.286 -4.825 -2.503 1.00 95.38 113 THR A O 1
ATOM 853 N N . ILE A 1 114 ? 2.692 -6.378 -2.726 1.00 97.38 114 ILE A N 1
ATOM 854 C CA . ILE A 1 114 ? 2.995 -7.128 -1.505 1.00 97.38 114 ILE A CA 1
ATOM 855 C C . ILE A 1 114 ? 3.710 -8.428 -1.862 1.00 97.38 114 ILE A C 1
ATOM 857 O O . ILE A 1 114 ? 3.080 -9.475 -2.043 1.00 97.38 114 ILE A O 1
ATOM 861 N N . ARG A 1 115 ? 5.040 -8.364 -1.974 1.00 95.75 115 ARG A N 1
ATOM 862 C CA . ARG A 1 115 ? 5.821 -9.461 -2.547 1.00 95.75 115 ARG A CA 1
ATOM 863 C C . ARG A 1 115 ? 7.106 -9.817 -1.804 1.00 95.75 115 ARG A C 1
ATOM 865 O O . ARG A 1 115 ? 7.287 -10.973 -1.431 1.00 95.75 115 ARG A O 1
ATOM 872 N N . GLU A 1 116 ? 8.009 -8.869 -1.604 1.00 94.94 116 GLU A N 1
ATOM 873 C CA . GLU A 1 116 ? 9.286 -9.090 -0.935 1.00 94.94 116 GLU A CA 1
ATOM 874 C C . GLU A 1 116 ? 9.247 -8.604 0.516 1.00 94.94 116 GLU A C 1
ATOM 876 O O . GLU A 1 116 ? 9.442 -7.420 0.798 1.00 94.94 116 GLU A O 1
ATOM 881 N N . HIS A 1 117 ? 9.070 -9.524 1.470 1.00 93.31 117 HIS A N 1
ATOM 882 C CA . HIS A 1 117 ? 9.017 -9.160 2.892 1.00 93.31 117 HIS A CA 1
ATOM 883 C C . HIS A 1 117 ? 10.242 -8.377 3.410 1.00 93.31 117 HIS A C 1
ATOM 885 O O . HIS A 1 117 ? 10.123 -7.619 4.367 1.00 93.31 117 HIS A O 1
ATOM 891 N N . GLU A 1 118 ? 11.424 -8.546 2.814 1.00 94.44 118 GLU A N 1
ATOM 892 C CA . GLU A 1 118 ? 12.642 -7.823 3.210 1.00 94.44 118 GLU A CA 1
ATOM 893 C C . GLU A 1 118 ? 12.635 -6.344 2.798 1.00 94.44 118 GLU A C 1
ATOM 895 O O . GLU A 1 118 ? 13.356 -5.537 3.387 1.00 94.44 118 GLU A O 1
ATOM 900 N N . PHE A 1 119 ? 11.776 -5.977 1.844 1.00 95.25 119 PHE A N 1
ATOM 901 C CA . PHE A 1 119 ? 11.605 -4.609 1.367 1.00 95.25 119 PHE A CA 1
ATOM 902 C C . PHE A 1 119 ? 10.334 -3.936 1.893 1.00 95.25 119 PHE A C 1
ATOM 904 O O . PHE A 1 119 ? 9.998 -2.839 1.439 1.00 95.25 119 PHE A O 1
ATOM 911 N N . MET A 1 120 ? 9.664 -4.537 2.887 1.00 97.06 120 MET A N 1
ATOM 912 C CA . MET A 1 120 ? 8.510 -3.917 3.541 1.00 97.06 120 MET A CA 1
ATOM 913 C C . MET A 1 120 ? 8.819 -2.478 3.945 1.00 97.06 120 MET A C 1
ATOM 915 O O . MET A 1 120 ? 9.814 -2.204 4.622 1.00 97.06 120 MET A O 1
ATOM 919 N N . SER A 1 121 ? 7.973 -1.560 3.497 1.00 97.12 121 SER A N 1
ATOM 920 C CA . SER A 1 121 ? 8.156 -0.127 3.687 1.00 97.12 121 SER A CA 1
ATOM 921 C C . SER A 1 121 ? 6.800 0.548 3.865 1.00 97.12 121 SER A C 1
ATOM 923 O O . SER A 1 121 ? 5.809 0.174 3.242 1.00 97.12 121 SER A O 1
ATOM 925 N N . ILE A 1 122 ? 6.765 1.562 4.725 1.00 97.62 122 ILE A N 1
ATOM 926 C CA . ILE A 1 122 ? 5.617 2.455 4.894 1.00 97.62 122 ILE A CA 1
ATOM 927 C C . ILE A 1 122 ? 5.997 3.818 4.331 1.00 97.62 122 ILE A C 1
ATOM 929 O O . ILE A 1 122 ? 7.126 4.268 4.529 1.00 97.62 122 ILE A O 1
ATOM 933 N N . TYR A 1 123 ? 5.080 4.505 3.654 1.00 95.06 123 TYR A N 1
ATOM 934 C CA . TYR A 1 123 ? 5.404 5.758 2.974 1.00 95.06 123 TYR A CA 1
ATOM 935 C C . TYR A 1 123 ? 4.616 6.966 3.477 1.00 95.06 123 TYR A C 1
ATOM 937 O O . TYR A 1 123 ? 3.385 7.027 3.388 1.00 95.06 123 TYR A O 1
ATOM 945 N N . ASN A 1 124 ? 5.355 7.987 3.924 1.00 90.06 124 ASN A N 1
ATOM 946 C CA . ASN A 1 124 ? 4.807 9.278 4.356 1.00 90.06 124 ASN A CA 1
ATOM 947 C C . ASN A 1 124 ? 5.030 10.420 3.344 1.00 90.06 124 ASN A C 1
ATOM 949 O O . ASN A 1 124 ? 4.637 11.558 3.592 1.00 90.06 124 ASN A O 1
ATOM 953 N N . LYS A 1 125 ? 5.645 10.155 2.188 1.00 86.69 125 LYS A N 1
ATOM 954 C CA . LYS A 1 125 ? 5.730 11.114 1.076 1.00 86.69 125 LYS A CA 1
ATOM 955 C C . LYS A 1 125 ? 6.073 10.429 -0.241 1.00 86.69 125 LYS A C 1
ATOM 957 O O . LYS A 1 125 ? 6.642 9.337 -0.249 1.00 86.69 125 LYS A O 1
ATOM 962 N N . ASP A 1 126 ? 5.751 11.108 -1.334 1.00 81.88 126 ASP A N 1
ATOM 963 C CA . ASP A 1 126 ? 6.115 10.692 -2.684 1.00 81.88 126 ASP A CA 1
ATOM 964 C C . ASP A 1 126 ? 7.616 10.876 -2.975 1.00 81.88 126 ASP A C 1
ATOM 966 O O . ASP A 1 126 ? 8.351 11.515 -2.217 1.00 81.88 126 ASP A O 1
ATOM 970 N N . MET A 1 127 ? 8.053 10.357 -4.124 1.00 78.38 127 MET A N 1
ATOM 971 C CA . MET A 1 127 ? 9.442 10.423 -4.594 1.00 78.38 127 MET A CA 1
ATOM 972 C C . MET A 1 127 ? 10.007 11.841 -4.667 1.00 78.38 127 MET A C 1
ATOM 974 O O . MET A 1 127 ? 11.194 12.056 -4.422 1.00 78.38 127 MET A O 1
ATOM 978 N N . THR A 1 128 ? 9.172 12.831 -4.986 1.00 76.56 128 THR A N 1
ATOM 979 C CA . THR A 1 128 ? 9.619 14.227 -5.079 1.00 76.56 128 THR A CA 1
ATOM 980 C C . THR A 1 128 ? 9.549 14.977 -3.746 1.00 76.56 128 THR A C 1
ATOM 982 O O . THR A 1 128 ? 10.065 16.092 -3.640 1.00 76.56 128 THR A O 1
ATOM 985 N N . GLY A 1 129 ? 8.914 14.389 -2.726 1.00 76.19 129 GLY A N 1
ATOM 986 C CA . GLY A 1 129 ? 8.591 15.033 -1.454 1.00 76.19 129 GLY A CA 1
ATOM 987 C C . GLY A 1 129 ? 7.575 16.177 -1.569 1.00 76.19 129 GLY A C 1
ATOM 988 O O . GLY A 1 129 ? 7.368 16.904 -0.591 1.00 76.19 129 GLY A O 1
ATOM 989 N N . VAL A 1 130 ? 6.973 16.366 -2.749 1.00 81.50 130 VAL A N 1
ATOM 990 C CA . VAL A 1 130 ? 5.973 17.405 -3.028 1.00 81.50 130 VAL A CA 1
ATOM 991 C C . VAL A 1 130 ? 4.625 17.005 -2.446 1.00 81.50 130 VAL A C 1
ATOM 993 O O . VAL A 1 130 ? 3.932 17.849 -1.877 1.00 81.50 130 VAL A O 1
ATOM 996 N N . VAL A 1 131 ? 4.265 15.725 -2.552 1.00 85.38 131 VAL A N 1
ATOM 997 C CA . VAL A 1 131 ? 3.061 15.174 -1.932 1.00 85.38 131 VAL A CA 1
ATOM 998 C C . VAL A 1 131 ? 3.469 14.489 -0.639 1.00 85.38 131 VAL A C 1
ATOM 1000 O O . VAL A 1 131 ? 4.177 13.483 -0.635 1.00 85.38 131 VAL A O 1
ATOM 1003 N N . LYS A 1 132 ? 3.022 15.059 0.476 1.00 92.44 132 LYS A N 1
ATOM 1004 C CA . LYS A 1 132 ? 3.216 14.488 1.805 1.00 92.44 132 LYS A CA 1
ATOM 1005 C C . LYS A 1 132 ? 1.962 13.719 2.189 1.00 92.44 132 LYS A C 1
ATOM 1007 O O . LYS A 1 132 ? 0.872 14.283 2.157 1.00 92.44 132 LYS A O 1
ATOM 1012 N N . ASN A 1 133 ? 2.160 12.460 2.530 1.00 94.69 133 ASN A N 1
ATOM 1013 C CA . ASN A 1 133 ? 1.181 11.636 3.218 1.00 94.69 133 ASN A CA 1
ATOM 1014 C C . ASN A 1 133 ? 1.195 12.005 4.719 1.00 94.69 133 ASN A C 1
ATOM 1016 O O . ASN A 1 133 ? 2.070 12.749 5.175 1.00 94.69 133 ASN A O 1
ATOM 1020 N N . ASP A 1 134 ? 0.215 11.530 5.484 1.00 96.44 134 ASP A N 1
ATOM 1021 C CA . ASP A 1 134 ? 0.062 11.872 6.902 1.00 96.44 134 ASP A CA 1
ATOM 1022 C C . ASP A 1 134 ? 0.961 10.981 7.780 1.00 96.44 134 ASP A C 1
ATOM 1024 O O . ASP A 1 134 ? 0.883 9.749 7.738 1.00 96.44 134 ASP A O 1
ATOM 1028 N N . ASP A 1 135 ? 1.827 11.608 8.583 1.00 97.00 135 ASP A N 1
ATOM 1029 C CA . ASP A 1 135 ? 2.762 10.913 9.476 1.00 97.00 135 ASP A CA 1
ATOM 1030 C C . ASP A 1 135 ? 2.044 10.077 10.548 1.00 97.00 135 ASP A C 1
ATOM 1032 O O . ASP A 1 135 ? 2.579 9.056 10.980 1.00 97.00 135 ASP A O 1
ATOM 1036 N N . ARG A 1 136 ? 0.830 10.462 10.961 1.00 97.69 136 ARG A N 1
ATOM 1037 C CA . ARG A 1 136 ? 0.046 9.718 11.958 1.00 97.69 136 ARG A CA 1
ATOM 1038 C C . ARG A 1 136 ? -0.503 8.426 11.369 1.00 97.69 136 ARG A C 1
ATOM 1040 O O . ARG A 1 136 ? -0.401 7.384 12.006 1.00 97.69 136 ARG A O 1
ATOM 1047 N N . VAL A 1 137 ? -0.972 8.456 10.117 1.00 98.25 137 VAL A N 1
ATOM 1048 C CA . VAL A 1 137 ? -1.399 7.238 9.399 1.00 98.25 137 VAL A CA 1
ATOM 1049 C C . VAL A 1 137 ? -0.201 6.315 9.149 1.00 98.25 137 VAL A C 1
ATOM 1051 O O . VAL A 1 137 ? -0.301 5.102 9.322 1.00 98.25 137 VAL A O 1
ATOM 1054 N N . ALA A 1 138 ? 0.965 6.878 8.813 1.00 98.19 138 ALA A N 1
ATOM 1055 C CA . ALA A 1 138 ? 2.198 6.099 8.693 1.00 98.19 138 ALA A CA 1
ATOM 1056 C C . ALA A 1 138 ? 2.614 5.461 10.035 1.00 98.19 138 ALA A C 1
ATOM 1058 O O . ALA A 1 138 ? 3.038 4.305 10.067 1.00 98.19 138 ALA A O 1
ATOM 1059 N N . GLN A 1 139 ? 2.462 6.183 11.151 1.00 98.19 139 GLN A N 1
ATOM 1060 C CA . GLN A 1 139 ? 2.759 5.664 12.486 1.00 98.19 139 GLN A CA 1
ATOM 1061 C C . GLN A 1 139 ? 1.763 4.584 12.925 1.00 98.19 139 GLN A C 1
ATOM 1063 O O . GLN A 1 139 ? 2.188 3.594 13.518 1.00 98.19 139 GLN A O 1
ATOM 1068 N N . LEU A 1 140 ? 0.474 4.735 12.607 1.00 98.44 140 LEU A N 1
ATOM 1069 C CA . LEU A 1 140 ? -0.546 3.705 12.815 1.00 98.44 140 LEU A CA 1
ATOM 1070 C C . LEU A 1 140 ? -0.143 2.401 12.111 1.00 98.44 140 LEU A C 1
ATOM 1072 O O . LEU A 1 140 ? -0.089 1.353 12.754 1.00 98.44 140 LEU A O 1
ATOM 1076 N N . LEU A 1 141 ? 0.235 2.475 10.829 1.00 98.44 141 LEU A N 1
ATOM 1077 C CA . LEU A 1 141 ? 0.723 1.316 10.071 1.00 98.44 141 LEU A CA 1
ATOM 1078 C C . LEU A 1 141 ? 1.995 0.717 10.674 1.00 98.44 141 LEU A C 1
ATOM 1080 O O . LEU A 1 141 ? 2.132 -0.503 10.746 1.00 98.44 141 LEU A O 1
ATOM 1084 N N . GLN A 1 142 ? 2.929 1.557 11.124 1.00 98.38 142 GLN A N 1
ATOM 1085 C CA . GLN A 1 142 ? 4.171 1.085 11.733 1.00 98.38 142 GLN A CA 1
ATOM 1086 C C . GLN A 1 142 ? 3.903 0.376 13.064 1.00 98.38 142 GLN A C 1
ATOM 1088 O O . GLN A 1 142 ? 4.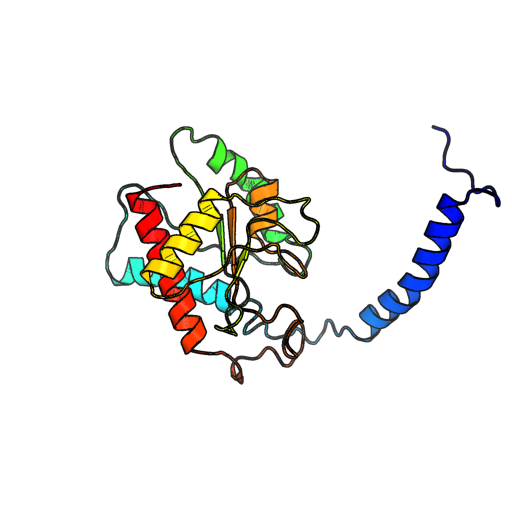505 -0.661 13.344 1.00 98.38 142 GLN A O 1
ATOM 1093 N N . ASN A 1 143 ? 2.990 0.909 13.875 1.00 98.19 143 ASN A N 1
ATOM 1094 C CA . ASN A 1 143 ? 2.577 0.292 15.130 1.00 98.19 143 ASN A CA 1
ATOM 1095 C C . ASN A 1 143 ? 1.872 -1.042 14.868 1.00 98.19 143 ASN A C 1
ATOM 1097 O O . ASN A 1 143 ? 2.224 -2.038 15.498 1.00 98.19 143 ASN A O 1
ATOM 1101 N N . ALA A 1 144 ? 0.967 -1.090 13.885 1.00 98.31 144 ALA A N 1
ATOM 1102 C CA . ALA A 1 144 ? 0.315 -2.323 13.461 1.00 98.31 144 ALA A CA 1
ATOM 1103 C C . ALA A 1 144 ? 1.341 -3.372 12.999 1.00 98.31 144 ALA A C 1
ATOM 1105 O O . ALA A 1 144 ? 1.320 -4.513 13.460 1.00 98.31 144 ALA A O 1
ATOM 1106 N N . ALA A 1 145 ? 2.312 -2.976 12.168 1.00 98.19 145 ALA A N 1
ATOM 1107 C CA . ALA A 1 145 ? 3.407 -3.846 11.743 1.00 98.19 145 ALA A CA 1
ATOM 1108 C C . ALA A 1 145 ? 4.222 -4.387 12.925 1.00 98.19 145 ALA A C 1
ATOM 1110 O O . ALA A 1 145 ? 4.520 -5.585 12.996 1.00 98.19 145 ALA A O 1
ATOM 1111 N N . LYS A 1 146 ? 4.519 -3.525 13.899 1.00 98.25 146 LYS A N 1
ATOM 1112 C CA . LYS A 1 146 ? 5.254 -3.894 15.109 1.00 98.25 146 LYS A CA 1
ATOM 1113 C C . LYS A 1 146 ? 4.480 -4.881 15.980 1.00 98.25 146 LYS A C 1
ATOM 1115 O O . LYS A 1 146 ? 5.081 -5.839 16.468 1.00 98.25 146 LYS A O 1
ATOM 1120 N N . ASN A 1 147 ? 3.170 -4.695 16.135 1.00 98.00 147 ASN A N 1
ATOM 1121 C CA . ASN A 1 147 ? 2.303 -5.601 16.893 1.00 98.00 147 ASN A CA 1
ATOM 1122 C C . ASN A 1 147 ? 2.243 -6.998 16.263 1.00 98.00 147 ASN A C 1
ATOM 1124 O O . ASN A 1 147 ? 2.210 -7.999 16.980 1.00 98.00 147 ASN A O 1
ATOM 1128 N N . VAL A 1 148 ? 2.328 -7.084 14.932 1.00 97.06 148 VAL A N 1
ATOM 1129 C CA . VAL A 1 148 ? 2.399 -8.368 14.215 1.00 97.06 148 VAL A CA 1
ATOM 1130 C C . VAL A 1 148 ? 3.826 -8.923 14.085 1.00 97.06 148 VAL A C 1
ATOM 1132 O O . VAL A 1 148 ? 4.031 -9.955 13.444 1.00 97.06 148 VAL A O 1
ATOM 1135 N N . GLY A 1 149 ? 4.807 -8.285 14.734 1.00 97.81 149 GLY A N 1
ATOM 1136 C CA . GLY A 1 149 ? 6.171 -8.794 14.899 1.00 97.81 149 GLY A CA 1
ATOM 1137 C C . GLY A 1 149 ? 7.198 -8.300 13.879 1.00 97.81 149 GLY A C 1
ATOM 1138 O O . GLY A 1 149 ? 8.265 -8.906 13.775 1.00 97.81 149 GLY A O 1
ATOM 1139 N N . TYR A 1 150 ? 6.910 -7.223 13.141 1.00 97.88 150 TYR A N 1
ATOM 1140 C CA . TYR A 1 150 ? 7.797 -6.681 12.107 1.00 97.88 150 TYR A CA 1
ATOM 1141 C C . TYR A 1 150 ? 8.155 -5.216 12.359 1.00 97.88 150 TYR A C 1
ATOM 1143 O O . TYR A 1 150 ? 7.293 -4.370 12.570 1.00 97.88 150 TYR A O 1
ATOM 1151 N N . ASP A 1 151 ? 9.448 -4.904 12.297 1.00 97.12 151 ASP A N 1
ATOM 1152 C CA . ASP A 1 151 ? 9.939 -3.527 12.346 1.00 97.12 151 ASP A CA 1
ATOM 1153 C C . ASP A 1 151 ? 9.993 -2.961 10.922 1.00 97.12 151 ASP A C 1
ATOM 1155 O O . ASP A 1 151 ? 10.936 -3.220 10.172 1.00 97.12 151 ASP A O 1
ATOM 1159 N N . VAL A 1 152 ? 8.925 -2.266 10.522 1.00 97.88 152 VAL A N 1
ATOM 1160 C CA . VAL A 1 152 ? 8.775 -1.729 9.165 1.00 97.88 152 VAL A CA 1
ATOM 1161 C C . VAL A 1 152 ? 9.133 -0.237 9.151 1.00 97.88 152 VAL A C 1
ATOM 1163 O O . VAL A 1 152 ? 8.517 0.561 9.869 1.00 97.88 152 VAL A O 1
ATOM 1166 N N . PRO A 1 153 ? 10.124 0.183 8.344 1.00 97.06 153 PRO A N 1
ATOM 1167 C CA . PRO A 1 153 ? 10.560 1.571 8.297 1.00 97.06 153 PRO A CA 1
ATOM 1168 C C . PRO A 1 153 ? 9.558 2.470 7.564 1.00 97.06 153 PRO A C 1
ATOM 1170 O O . PRO A 1 153 ? 9.014 2.099 6.524 1.00 97.06 153 PRO A O 1
ATOM 1173 N N . ILE A 1 154 ? 9.408 3.701 8.058 1.00 96.88 154 ILE A N 1
ATOM 1174 C CA . ILE A 1 154 ? 8.754 4.789 7.322 1.00 96.88 154 ILE A CA 1
ATOM 1175 C C . ILE A 1 154 ? 9.797 5.461 6.418 1.00 96.88 154 ILE A C 1
ATOM 1177 O O . ILE A 1 154 ? 10.855 5.890 6.886 1.00 96.88 154 ILE A O 1
ATOM 1181 N N . LYS A 1 155 ? 9.505 5.561 5.122 1.00 93.81 155 LYS A N 1
ATOM 1182 C CA . LYS A 1 155 ? 10.391 6.089 4.078 1.00 93.81 155 LYS A CA 1
ATOM 1183 C C . LYS A 1 155 ? 9.658 7.085 3.171 1.00 93.81 155 LYS A C 1
ATOM 1185 O O . LYS A 1 155 ? 8.443 7.257 3.243 1.00 93.81 155 LYS A O 1
ATOM 1190 N N . ALA A 1 156 ? 10.416 7.727 2.287 1.00 89.12 156 ALA A N 1
ATOM 1191 C CA . ALA A 1 156 ? 9.866 8.311 1.067 1.00 89.12 156 ALA A CA 1
ATOM 1192 C C . ALA A 1 156 ? 9.784 7.227 -0.014 1.00 89.12 156 ALA A C 1
ATOM 1194 O O . ALA A 1 156 ? 10.643 6.345 -0.045 1.00 89.12 156 ALA A O 1
ATOM 1195 N N . 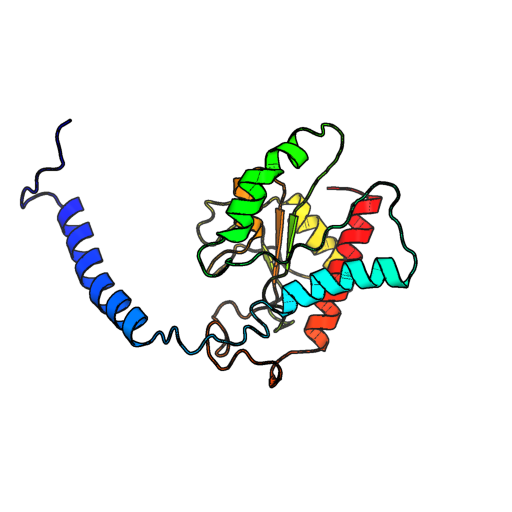ILE A 1 157 ? 8.780 7.300 -0.889 1.00 85.06 157 ILE A N 1
ATOM 1196 C CA . ILE A 1 157 ? 8.723 6.436 -2.076 1.00 85.06 157 ILE A CA 1
ATOM 1197 C C . ILE A 1 157 ? 9.978 6.683 -2.915 1.00 85.06 157 ILE A C 1
ATOM 1199 O O . ILE A 1 157 ? 10.321 7.827 -3.185 1.00 85.06 157 ILE A O 1
ATOM 1203 N N . GLU A 1 158 ? 10.678 5.630 -3.323 1.00 80.12 158 GLU A N 1
ATOM 1204 C CA . GLU A 1 158 ? 11.924 5.774 -4.091 1.00 80.12 158 GLU A CA 1
ATOM 1205 C C . GLU A 1 158 ? 11.662 5.895 -5.597 1.00 80.12 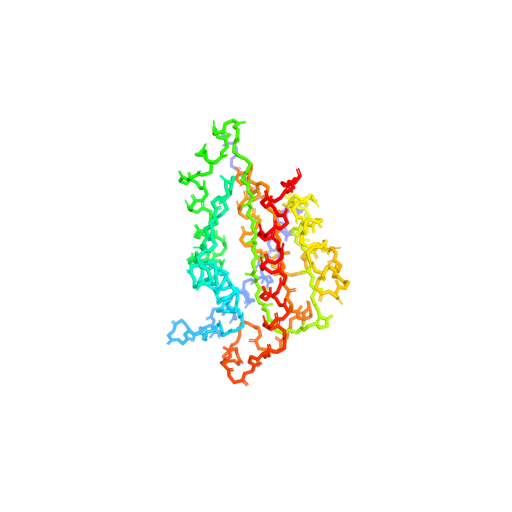158 GLU A C 1
ATOM 1207 O O . GLU A 1 158 ? 12.400 6.580 -6.305 1.00 80.12 158 GLU A O 1
ATOM 1212 N N . LEU A 1 159 ? 10.579 5.280 -6.077 1.00 76.19 159 LEU A N 1
ATOM 1213 C CA . LEU A 1 159 ? 10.153 5.322 -7.468 1.00 76.19 159 LEU A CA 1
ATOM 1214 C C . LEU A 1 159 ? 8.627 5.229 -7.551 1.00 76.19 159 LEU A C 1
ATOM 1216 O O . LEU A 1 159 ? 8.030 4.355 -6.937 1.00 76.19 159 LEU A O 1
ATOM 1220 N N . GLY A 1 160 ? 8.004 6.118 -8.327 1.00 80.38 160 GLY A N 1
ATOM 1221 C CA . GLY A 1 160 ? 6.557 6.101 -8.553 1.00 80.38 160 GLY A CA 1
ATOM 1222 C C . GLY A 1 160 ? 5.743 6.857 -7.499 1.00 80.38 160 GLY A C 1
ATOM 1223 O O . GLY A 1 160 ? 6.196 7.844 -6.908 1.00 80.38 160 GLY A O 1
ATOM 1224 N N . SER A 1 161 ? 4.494 6.437 -7.334 1.00 87.88 161 SER A N 1
ATOM 1225 C CA . SER A 1 161 ? 3.522 6.962 -6.377 1.00 87.88 161 SER A CA 1
ATOM 1226 C C . SER A 1 161 ? 2.531 5.848 -6.046 1.00 87.88 161 SER A C 1
ATOM 1228 O O . SER A 1 161 ? 2.558 4.822 -6.702 1.00 87.88 161 SER A O 1
ATOM 1230 N N . THR A 1 162 ? 1.675 6.056 -5.052 1.00 93.06 162 THR A N 1
ATOM 1231 C CA . THR A 1 162 ? 0.572 5.137 -4.747 1.00 93.06 162 THR A CA 1
ATOM 1232 C C . THR A 1 162 ? -0.719 5.934 -4.611 1.00 93.06 162 THR A C 1
ATOM 1234 O O . THR A 1 162 ? -0.700 7.169 -4.494 1.00 93.06 162 THR A O 1
ATOM 1237 N N . ASP A 1 163 ? -1.859 5.250 -4.549 1.00 95.75 163 ASP A N 1
ATOM 1238 C CA . ASP A 1 163 ? -3.168 5.885 -4.363 1.00 95.75 163 ASP A CA 1
ATOM 1239 C C . ASP A 1 163 ? -3.262 6.774 -3.107 1.00 95.75 163 ASP A C 1
ATOM 1241 O O . ASP A 1 163 ? -4.012 7.758 -3.098 1.00 95.75 163 ASP A O 1
ATOM 1245 N N . ALA A 1 164 ? -2.428 6.530 -2.088 1.00 95.88 164 ALA A N 1
ATOM 1246 C CA . ALA A 1 164 ? -2.325 7.391 -0.908 1.00 95.88 164 ALA A CA 1
ATOM 1247 C C . ALA A 1 164 ? -1.943 8.840 -1.262 1.00 95.88 164 ALA A C 1
ATOM 1249 O O . ALA A 1 164 ? -2.415 9.780 -0.622 1.00 95.88 164 ALA A O 1
ATOM 1250 N N . ALA A 1 165 ? -1.150 9.051 -2.316 1.00 95.12 165 ALA A N 1
ATOM 1251 C CA . ALA A 1 165 ? -0.801 10.393 -2.771 1.00 95.12 165 ALA A CA 1
ATOM 1252 C C . ALA A 1 165 ? -2.023 11.140 -3.332 1.00 95.12 165 ALA A C 1
ATOM 1254 O O . ALA A 1 165 ? -2.181 12.338 -3.091 1.00 95.12 165 ALA A O 1
ATOM 1255 N N . ALA A 1 166 ? -2.913 10.447 -4.050 1.00 95.88 166 ALA A N 1
ATOM 1256 C CA . ALA A 1 166 ? -4.146 11.040 -4.563 1.00 95.88 166 ALA A CA 1
ATOM 1257 C C . ALA A 1 166 ? -5.138 11.373 -3.436 1.00 95.88 166 ALA A C 1
ATOM 1259 O O . ALA A 1 166 ? -5.748 12.444 -3.467 1.00 95.88 166 ALA A O 1
ATOM 1260 N N . ALA A 1 167 ? -5.256 10.500 -2.430 1.00 96.44 167 ALA A N 1
ATOM 1261 C CA . ALA A 1 167 ? -6.034 10.761 -1.218 1.00 96.44 167 ALA A CA 1
ATOM 1262 C C . ALA A 1 167 ? -5.501 11.988 -0.452 1.00 96.44 167 ALA A C 1
ATOM 1264 O O . ALA A 1 167 ? -6.252 12.926 -0.171 1.00 96.44 167 ALA A O 1
ATOM 1265 N N . SER A 1 168 ? -4.184 12.043 -0.233 1.00 95.81 168 SER A N 1
ATOM 1266 C CA . SER A 1 168 ? -3.516 13.165 0.440 1.00 95.81 168 SER A CA 1
ATOM 1267 C C . SER A 1 168 ? -3.695 14.486 -0.308 1.00 95.81 168 SER A C 1
ATOM 1269 O O . SER A 1 168 ? -3.985 15.515 0.299 1.00 95.81 168 SER A O 1
ATOM 1271 N N . GLN A 1 169 ? -3.603 14.476 -1.643 1.00 95.56 169 GLN A N 1
ATOM 1272 C CA . GLN A 1 169 ? -3.870 15.658 -2.476 1.00 95.56 169 GLN A CA 1
ATOM 1273 C C . GLN A 1 169 ? -5.305 16.183 -2.335 1.00 95.56 169 GLN A C 1
ATOM 1275 O O . GLN A 1 169 ? -5.537 17.379 -2.522 1.00 95.56 169 GLN A O 1
ATOM 1280 N N . ALA A 1 170 ? -6.262 15.314 -2.009 1.00 95.56 170 ALA A N 1
ATOM 1281 C CA . ALA A 1 170 ? -7.644 15.696 -1.746 1.00 95.56 170 ALA A CA 1
ATOM 1282 C C . ALA A 1 170 ? -7.886 16.158 -0.297 1.00 95.56 170 ALA A C 1
ATOM 1284 O O . ALA A 1 170 ? -8.994 16.596 0.024 1.00 95.56 170 ALA A O 1
ATOM 1285 N N . GLY A 1 171 ? -6.862 16.115 0.560 1.00 94.69 171 GLY A N 1
ATOM 1286 C CA . GLY A 1 171 ? -6.936 16.510 1.966 1.00 94.69 171 GLY A CA 1
ATOM 1287 C C . GLY A 1 171 ? -7.427 15.408 2.903 1.00 94.69 171 GLY A C 1
ATOM 1288 O O . GLY A 1 171 ? -7.843 15.730 4.011 1.00 94.69 171 GLY A O 1
ATOM 1289 N N . ILE A 1 172 ? -7.402 14.143 2.472 1.00 96.00 172 ILE A N 1
ATOM 1290 C CA . ILE A 1 172 ? -7.680 12.990 3.337 1.00 96.00 172 ILE A CA 1
ATOM 1291 C C . ILE A 1 172 ? -6.353 12.495 3.930 1.00 96.00 172 ILE A C 1
ATOM 1293 O O . ILE A 1 172 ? -5.424 12.255 3.154 1.00 96.00 172 ILE A O 1
ATOM 1297 N N . PRO A 1 173 ? -6.228 12.335 5.263 1.00 96.19 173 PRO A N 1
ATOM 1298 C CA . PRO A 1 173 ? -5.060 11.708 5.873 1.00 96.19 173 PRO A CA 1
ATOM 1299 C C . PRO A 1 173 ? -4.818 10.324 5.271 1.00 96.19 173 PRO A C 1
ATOM 1301 O O . PRO A 1 173 ? -5.696 9.463 5.314 1.00 96.19 173 PRO A O 1
ATOM 1304 N N . ALA A 1 174 ? -3.641 10.100 4.694 1.00 97.44 174 ALA A N 1
ATOM 1305 C CA . ALA A 1 174 ? -3.352 8.839 4.029 1.00 97.44 174 ALA A CA 1
ATOM 1306 C C . ALA A 1 174 ? -1.911 8.387 4.215 1.00 97.44 174 ALA A C 1
ATOM 1308 O O . ALA A 1 174 ? -1.028 9.211 4.427 1.00 97.44 174 ALA A O 1
ATOM 1309 N N . SER A 1 175 ? -1.665 7.085 4.084 1.00 98.00 175 SER A N 1
ATOM 1310 C CA . SER A 1 175 ? -0.328 6.497 3.959 1.00 98.00 175 SER A CA 1
ATOM 1311 C C . SER A 1 175 ? -0.404 5.202 3.147 1.00 98.00 175 SER A C 1
ATOM 1313 O O . SER A 1 175 ? -1.488 4.760 2.764 1.00 98.00 175 SER A O 1
ATOM 1315 N N . ALA A 1 176 ? 0.751 4.623 2.833 1.00 97.06 176 ALA A N 1
ATOM 1316 C CA . ALA A 1 176 ? 0.856 3.412 2.038 1.00 97.06 176 ALA A CA 1
ATOM 1317 C C . ALA A 1 176 ? 1.786 2.398 2.698 1.00 97.06 176 ALA A C 1
ATOM 1319 O O . ALA A 1 176 ? 2.791 2.789 3.294 1.00 97.06 176 ALA A O 1
ATOM 1320 N N . PHE A 1 177 ? 1.465 1.120 2.542 1.00 97.94 177 PHE A N 1
ATOM 1321 C CA . PHE A 1 177 ? 2.302 -0.016 2.899 1.00 97.94 177 PHE A CA 1
ATOM 1322 C C . PHE A 1 177 ? 2.624 -0.811 1.633 1.00 97.94 177 PHE A C 1
ATOM 1324 O O . PHE A 1 177 ? 1.714 -1.201 0.900 1.00 97.94 177 PHE A O 1
ATOM 1331 N N . THR A 1 178 ? 3.906 -1.080 1.406 1.00 96.62 178 THR A N 1
ATOM 1332 C CA . THR A 1 178 ? 4.380 -1.880 0.272 1.00 96.62 178 THR A CA 1
ATOM 1333 C C . THR A 1 178 ? 5.401 -2.911 0.720 1.00 96.62 178 THR A C 1
ATOM 1335 O O . THR A 1 178 ? 5.984 -2.801 1.802 1.00 96.62 178 THR A O 1
ATOM 1338 N N . ALA A 1 179 ? 5.637 -3.916 -0.118 1.00 95.75 179 ALA A N 1
ATOM 1339 C CA . ALA A 1 179 ? 6.712 -4.882 0.050 1.00 95.75 179 ALA A CA 1
ATOM 1340 C C . ALA A 1 179 ? 7.314 -5.200 -1.324 1.00 95.75 179 ALA A C 1
ATOM 1342 O O . ALA A 1 179 ? 7.097 -6.277 -1.872 1.00 95.75 179 ALA A O 1
ATOM 1343 N N . MET A 1 180 ? 8.034 -4.229 -1.886 1.00 92.50 180 MET A N 1
ATOM 1344 C CA . MET A 1 180 ? 8.611 -4.286 -3.229 1.00 92.50 180 MET A CA 1
ATOM 1345 C C . MET A 1 180 ? 10.061 -3.806 -3.198 1.00 92.50 180 MET A C 1
ATOM 1347 O O . MET A 1 180 ? 10.367 -2.797 -2.560 1.00 92.50 180 MET A O 1
ATOM 1351 N N . ASP A 1 181 ? 10.942 -4.499 -3.922 1.00 90.38 181 ASP A N 1
ATOM 1352 C CA . ASP A 1 181 ? 12.320 -4.043 -4.141 1.00 90.38 181 ASP A CA 1
ATOM 1353 C C . ASP A 1 181 ? 12.346 -2.629 -4.767 1.00 90.38 181 ASP A C 1
ATOM 1355 O O . ASP A 1 181 ? 11.829 -2.446 -5.876 1.00 90.38 181 ASP A O 1
ATOM 1359 N N . PRO A 1 182 ? 12.962 -1.626 -4.107 1.00 83.88 182 PRO A N 1
ATOM 1360 C CA . PRO A 1 182 ? 13.029 -0.261 -4.625 1.00 83.88 182 PRO A CA 1
ATOM 1361 C C . PRO A 1 182 ? 13.929 -0.103 -5.864 1.00 83.88 182 PRO A C 1
ATOM 1363 O O . PRO A 1 182 ? 13.863 0.931 -6.533 1.00 83.88 182 PRO A O 1
ATOM 1366 N N . ALA A 1 183 ? 14.771 -1.095 -6.186 1.00 84.06 183 ALA A N 1
ATOM 1367 C CA . ALA A 1 183 ? 15.627 -1.119 -7.376 1.00 84.06 183 ALA A CA 1
ATOM 1368 C C . ALA A 1 183 ? 14.915 -1.635 -8.649 1.00 84.06 183 ALA A C 1
ATOM 1370 O O . ALA A 1 183 ? 15.581 -2.002 -9.621 1.00 84.06 183 ALA A O 1
ATOM 1371 N N . PRO A 1 184 ? 13.588 -1.451 -8.723 1.00 75.88 184 PRO A N 1
ATOM 1372 C CA . PRO A 1 184 ? 12.563 -2.351 -9.274 1.00 75.88 184 PRO A CA 1
ATOM 1373 C C . PRO A 1 184 ? 12.966 -3.798 -9.584 1.00 75.88 184 PRO A C 1
ATOM 1375 O O . PRO A 1 184 ? 13.833 -4.084 -10.414 1.00 75.88 184 PRO A O 1
ATOM 1378 N N . ALA A 1 185 ? 12.223 -4.744 -9.014 1.00 86.25 185 ALA A N 1
ATOM 1379 C CA . ALA A 1 185 ? 12.377 -6.158 -9.325 1.00 86.25 185 ALA A CA 1
ATOM 1380 C C . ALA A 1 185 ? 12.058 -6.482 -10.798 1.00 86.25 185 ALA A C 1
ATOM 1382 O O . ALA A 1 185 ? 11.251 -5.836 -11.460 1.00 86.25 185 ALA A O 1
ATOM 1383 N N . ARG A 1 186 ? 12.638 -7.573 -11.317 1.00 90.50 186 ARG A N 1
ATOM 1384 C CA . ARG A 1 186 ? 12.484 -7.990 -12.727 1.00 90.50 186 ARG A CA 1
ATOM 1385 C C . ARG A 1 186 ? 11.027 -8.226 -13.159 1.00 90.50 186 ARG A C 1
ATOM 1387 O O . ARG A 1 186 ? 10.758 -8.195 -14.359 1.00 90.50 186 ARG A O 1
ATOM 1394 N N . TYR A 1 187 ? 10.121 -8.532 -12.227 1.00 92.44 187 TYR A N 1
ATOM 1395 C CA . TYR A 1 187 ? 8.705 -8.733 -12.543 1.00 92.44 187 TYR A CA 1
ATOM 1396 C C . TYR A 1 187 ? 7.944 -7.419 -12.722 1.00 92.44 187 TYR A C 1
ATOM 1398 O O . TYR A 1 187 ? 7.046 -7.385 -13.561 1.00 92.44 187 TYR A O 1
ATOM 1406 N N . TYR A 1 188 ? 8.343 -6.364 -12.011 1.00 91.50 188 TYR A N 1
ATOM 1407 C CA . TYR A 1 188 ? 7.640 -5.088 -11.930 1.00 91.50 188 TYR A CA 1
ATOM 1408 C C . TYR A 1 188 ? 7.412 -4.470 -13.315 1.00 91.50 188 TYR A C 1
ATOM 1410 O O . TYR A 1 188 ? 8.345 -4.364 -14.115 1.00 91.50 188 TYR A O 1
ATOM 1418 N N . HIS A 1 189 ? 6.160 -4.117 -13.624 1.00 90.00 189 HIS A N 1
ATOM 1419 C CA . HIS A 1 189 ? 5.730 -3.595 -14.935 1.00 90.00 189 HIS A CA 1
ATOM 1420 C C . HIS A 1 189 ? 6.066 -4.504 -16.132 1.00 90.00 189 HIS A C 1
ATOM 1422 O O . HIS A 1 189 ? 6.194 -4.055 -17.277 1.00 90.00 189 HIS A O 1
ATOM 1428 N N . THR A 1 190 ? 6.208 -5.816 -15.909 1.00 90.38 190 THR A N 1
ATOM 1429 C CA . THR A 1 190 ? 6.524 -6.778 -16.973 1.00 90.38 190 THR A CA 1
ATOM 1430 C C . THR A 1 190 ? 5.558 -7.959 -17.022 1.00 90.38 190 THR A C 1
ATOM 1432 O O . THR A 1 190 ? 4.796 -8.248 -16.110 1.00 90.38 190 THR A O 1
ATOM 1435 N N . ARG A 1 191 ? 5.653 -8.739 -18.105 1.00 90.88 191 ARG A N 1
ATOM 1436 C CA . ARG A 1 191 ? 4.905 -9.996 -18.295 1.00 90.88 191 ARG A CA 1
ATOM 1437 C C . ARG A 1 191 ? 5.299 -11.115 -17.323 1.00 90.88 191 ARG A C 1
ATOM 1439 O O . ARG A 1 191 ? 4.767 -12.210 -17.442 1.00 90.88 191 ARG A O 1
ATOM 1446 N N . LEU A 1 192 ? 6.291 -10.877 -16.467 1.00 93.25 192 LEU A N 1
ATOM 1447 C CA . LEU A 1 192 ? 6.718 -11.815 -15.434 1.00 93.25 192 LEU A CA 1
ATOM 1448 C C . LEU A 1 192 ? 5.984 -11.577 -14.112 1.00 93.25 192 LEU A C 1
ATOM 1450 O O . LEU A 1 192 ? 6.207 -12.340 -13.177 1.00 93.25 192 LEU A O 1
ATOM 1454 N N . ASP A 1 193 ? 5.154 -10.534 -14.024 1.00 95.12 193 ASP A N 1
ATOM 1455 C CA . ASP A 1 193 ? 4.276 -10.323 -12.884 1.00 95.12 193 ASP A CA 1
ATOM 1456 C C . ASP A 1 193 ? 3.023 -11.206 -12.981 1.00 95.12 193 ASP A C 1
ATOM 1458 O O . ASP A 1 193 ? 1.976 -10.786 -13.477 1.00 95.12 193 ASP A O 1
ATOM 1462 N N . THR A 1 194 ? 3.184 -12.468 -12.586 1.00 95.56 194 THR A N 1
ATOM 1463 C CA . THR A 1 194 ? 2.199 -13.552 -12.703 1.00 95.56 194 THR A CA 1
ATOM 1464 C C . THR A 1 194 ? 1.985 -14.239 -11.357 1.00 95.56 194 THR A C 1
ATOM 1466 O O . THR A 1 194 ? 2.812 -14.143 -10.460 1.00 95.56 194 THR A O 1
ATOM 1469 N N . GLU A 1 195 ? 0.898 -14.986 -11.213 1.00 94.75 195 GLU A N 1
ATOM 1470 C CA . GLU A 1 195 ? 0.532 -15.713 -9.994 1.00 94.75 195 GLU A CA 1
ATOM 1471 C C . GLU A 1 195 ? 1.618 -16.682 -9.499 1.00 94.75 195 GLU A C 1
ATOM 1473 O O . GLU A 1 195 ? 1.765 -16.880 -8.295 1.00 94.75 195 GLU A O 1
ATOM 1478 N N . ASP A 1 196 ? 2.410 -17.238 -10.422 1.00 95.25 196 ASP A N 1
ATOM 1479 C CA . ASP A 1 196 ? 3.489 -18.199 -10.143 1.00 95.25 196 ASP A CA 1
ATOM 1480 C C . ASP A 1 196 ? 4.556 -17.674 -9.182 1.00 95.25 196 ASP A C 1
ATOM 1482 O O . ASP A 1 196 ? 5.332 -18.450 -8.619 1.00 95.25 196 ASP A O 1
ATOM 1486 N N . ASN A 1 197 ? 4.657 -16.356 -9.055 1.00 93.44 197 ASN A N 1
ATOM 1487 C CA . ASN A 1 197 ? 5.720 -15.729 -8.304 1.00 93.44 197 ASN A CA 1
ATOM 1488 C C . ASN A 1 197 ? 5.213 -15.113 -6.986 1.00 93.44 197 ASN A C 1
ATOM 1490 O O . ASN A 1 197 ? 6.044 -14.659 -6.214 1.00 93.44 197 ASN A O 1
ATOM 1494 N N . LEU A 1 198 ? 3.909 -15.149 -6.686 1.00 96.38 198 LEU A N 1
ATOM 1495 C CA . LEU A 1 198 ? 3.357 -14.671 -5.412 1.00 96.38 198 LEU A CA 1
ATOM 1496 C C . LEU A 1 198 ? 4.092 -15.292 -4.217 1.00 96.38 198 LEU A C 1
ATOM 1498 O O . LEU A 1 198 ? 4.415 -16.481 -4.232 1.00 96.38 198 LEU A O 1
ATOM 1502 N N . ASP A 1 199 ? 4.304 -14.508 -3.159 1.00 97.12 199 ASP A N 1
ATOM 1503 C CA . ASP A 1 199 ? 4.896 -15.001 -1.914 1.00 97.12 199 ASP A CA 1
ATOM 1504 C C . ASP A 1 199 ? 3.836 -15.103 -0.803 1.00 97.12 199 ASP A C 1
ATOM 1506 O O . ASP A 1 199 ? 3.469 -14.092 -0.195 1.00 97.12 199 ASP A O 1
ATOM 1510 N N . PRO A 1 200 ? 3.339 -16.316 -0.483 1.00 96.75 200 PRO A N 1
ATOM 1511 C CA . PRO A 1 200 ? 2.301 -16.498 0.531 1.00 96.75 200 PRO A CA 1
ATOM 1512 C C . PRO A 1 200 ? 2.688 -15.955 1.905 1.00 96.75 200 PRO A C 1
ATOM 1514 O O . PRO A 1 200 ? 1.824 -15.493 2.646 1.00 96.75 200 PRO A O 1
ATOM 1517 N N . LYS A 1 201 ? 3.981 -15.990 2.245 1.00 97.06 201 LYS A N 1
ATOM 1518 C CA . LYS A 1 201 ? 4.479 -15.476 3.519 1.00 97.06 201 LYS A CA 1
ATOM 1519 C C . LYS A 1 201 ? 4.325 -13.957 3.592 1.00 97.06 201 LYS A C 1
ATOM 1521 O O . LYS A 1 201 ? 3.802 -13.459 4.583 1.00 97.06 201 LYS A O 1
ATOM 1526 N N . THR A 1 202 ? 4.750 -13.224 2.567 1.00 97.50 202 THR A N 1
ATOM 1527 C CA . THR A 1 202 ? 4.614 -11.761 2.523 1.00 97.50 202 THR A CA 1
ATOM 1528 C C . THR A 1 202 ? 3.145 -11.348 2.481 1.00 97.50 202 THR A C 1
ATOM 1530 O O . THR A 1 202 ? 2.763 -10.419 3.188 1.00 97.50 202 THR A O 1
ATOM 1533 N N . LEU A 1 203 ? 2.294 -12.095 1.768 1.00 98.19 203 LEU A N 1
ATOM 1534 C CA . LEU A 1 203 ? 0.842 -11.882 1.784 1.00 98.19 203 LEU A CA 1
ATOM 1535 C C . LEU A 1 203 ? 0.224 -12.098 3.168 1.00 98.19 203 LEU A C 1
ATOM 1537 O O . LEU A 1 203 ? -0.607 -11.301 3.598 1.00 98.19 203 LEU A O 1
ATOM 1541 N N . GLU A 1 204 ? 0.632 -13.151 3.882 1.00 98.31 204 GLU A N 1
ATOM 1542 C CA . GLU A 1 204 ? 0.181 -13.401 5.253 1.00 98.31 204 GLU A CA 1
ATOM 1543 C C . GLU A 1 204 ? 0.581 -12.250 6.185 1.00 98.31 204 GLU A C 1
ATOM 1545 O O . GLU A 1 204 ? -0.235 -11.798 6.989 1.00 98.31 204 GLU A O 1
ATOM 1550 N N . ILE A 1 205 ? 1.818 -11.755 6.065 1.00 98.31 205 ILE A N 1
ATOM 1551 C CA . ILE A 1 205 ? 2.302 -10.614 6.850 1.00 98.31 205 ILE A CA 1
ATOM 1552 C C . ILE A 1 205 ? 1.477 -9.370 6.526 1.00 98.31 205 ILE A C 1
ATOM 1554 O O . ILE A 1 205 ? 0.915 -8.768 7.438 1.00 98.31 205 ILE A O 1
ATOM 1558 N N . GLY A 1 206 ? 1.347 -9.021 5.245 1.00 98.31 206 GLY A N 1
ATOM 1559 C CA . GLY A 1 206 ? 0.591 -7.850 4.812 1.00 98.31 206 GLY A CA 1
ATOM 1560 C C . GLY A 1 206 ? -0.874 -7.897 5.256 1.00 98.31 206 GLY A C 1
ATOM 1561 O O . GLY A 1 206 ? -1.394 -6.900 5.749 1.00 98.31 206 GLY A O 1
ATOM 1562 N N . LEU A 1 207 ? -1.523 -9.065 5.194 1.00 98.50 207 LEU A N 1
ATOM 1563 C CA . LEU A 1 207 ? -2.890 -9.232 5.697 1.00 98.50 207 LEU A CA 1
ATOM 1564 C C . LEU A 1 207 ? -2.982 -9.043 7.216 1.00 98.50 207 LEU A C 1
ATOM 1566 O O . LEU A 1 207 ? -3.928 -8.417 7.692 1.00 98.50 207 LEU A O 1
ATOM 1570 N N . LYS A 1 208 ? -2.013 -9.554 7.986 1.00 98.62 208 LYS A N 1
ATOM 1571 C CA . LYS A 1 208 ? -1.962 -9.320 9.437 1.00 98.62 208 LYS A CA 1
ATOM 1572 C C . LYS A 1 208 ? -1.787 -7.838 9.753 1.00 98.62 208 LYS A C 1
ATOM 1574 O O . LYS A 1 208 ? -2.505 -7.339 10.610 1.00 98.62 208 LYS A O 1
ATOM 1579 N N . VAL A 1 209 ? -0.901 -7.137 9.040 1.00 98.69 209 VAL A N 1
ATOM 1580 C CA . VAL A 1 209 ? -0.736 -5.679 9.177 1.00 98.69 209 VAL A CA 1
ATOM 1581 C C . VAL A 1 209 ? -2.045 -4.960 8.859 1.00 98.69 209 VAL A C 1
ATOM 1583 O O . VAL A 1 209 ? -2.470 -4.106 9.632 1.00 98.69 209 VAL A O 1
ATOM 1586 N N . ALA A 1 210 ? -2.716 -5.324 7.764 1.00 98.56 210 ALA A N 1
ATOM 1587 C CA . ALA A 1 210 ? -3.974 -4.705 7.356 1.00 98.56 210 ALA A CA 1
ATOM 1588 C C . ALA A 1 210 ? -5.095 -4.908 8.386 1.00 98.56 210 ALA A C 1
ATOM 1590 O O . ALA A 1 210 ? -5.793 -3.956 8.731 1.00 98.56 210 ALA A O 1
ATOM 1591 N N . LEU A 1 211 ? -5.235 -6.125 8.920 1.00 98.62 211 LEU A N 1
ATOM 1592 C CA . LEU A 1 211 ? -6.186 -6.421 9.992 1.00 98.62 211 LEU A CA 1
ATOM 1593 C C . LEU A 1 211 ? -5.852 -5.640 11.266 1.00 98.62 211 LEU A C 1
ATOM 1595 O O . LEU A 1 211 ? -6.709 -4.937 11.790 1.00 98.62 211 LEU A O 1
ATOM 1599 N N . GLU A 1 212 ? -4.608 -5.711 11.734 1.00 98.50 212 GLU A N 1
ATOM 1600 C CA . GLU A 1 212 ? -4.171 -4.997 12.937 1.00 98.50 212 GLU A CA 1
ATOM 1601 C C . GLU A 1 212 ? -4.387 -3.483 12.809 1.00 98.50 212 GLU A C 1
ATOM 1603 O O . GLU A 1 212 ? -4.796 -2.832 13.767 1.00 98.50 212 GLU A O 1
ATOM 1608 N N . THR A 1 213 ? -4.191 -2.928 11.609 1.00 98.38 213 THR A N 1
ATOM 1609 C CA . THR A 1 213 ? -4.430 -1.508 11.318 1.00 98.38 213 THR A CA 1
ATOM 1610 C C . THR A 1 213 ? -5.890 -1.128 11.542 1.00 98.38 213 THR A C 1
ATOM 1612 O O . THR A 1 213 ? -6.146 -0.137 12.218 1.00 98.38 213 THR A O 1
ATOM 1615 N N . VAL A 1 214 ? -6.851 -1.907 11.024 1.00 97.69 214 VAL A N 1
ATOM 1616 C CA . VAL A 1 214 ? -8.278 -1.576 11.197 1.00 97.69 214 VAL A CA 1
ATOM 1617 C C . VAL A 1 214 ? -8.746 -1.752 12.642 1.00 97.69 214 VAL A C 1
ATOM 1619 O O . VAL A 1 214 ? -9.519 -0.929 13.117 1.00 97.69 214 VAL A O 1
ATOM 1622 N N . PHE A 1 215 ? -8.245 -2.763 13.363 1.00 97.50 215 PHE A N 1
ATOM 1623 C CA . PHE A 1 215 ? -8.555 -2.938 14.789 1.00 97.50 215 PHE A CA 1
ATOM 1624 C C . PHE A 1 215 ? -7.957 -1.820 15.648 1.00 97.50 215 PHE A C 1
ATOM 1626 O O . PHE A 1 215 ? -8.634 -1.294 16.525 1.00 97.50 215 PHE A O 1
ATOM 1633 N N . THR A 1 216 ? -6.707 -1.434 15.380 1.00 96.19 216 THR A N 1
ATOM 1634 C CA . THR A 1 216 ? -6.040 -0.352 16.119 1.00 96.19 216 THR A CA 1
ATOM 1635 C C . THR A 1 216 ? -6.716 0.989 15.845 1.00 96.19 216 THR A C 1
ATOM 1637 O O . THR A 1 216 ? -6.915 1.772 16.770 1.00 96.19 216 THR A O 1
ATOM 1640 N N . PHE A 1 217 ? -7.103 1.249 14.592 1.00 96.94 217 PHE A N 1
ATOM 1641 C CA . PHE A 1 217 ? -7.812 2.473 14.229 1.00 96.94 217 PHE A CA 1
ATOM 1642 C C . PHE A 1 217 ? -9.177 2.571 14.916 1.00 96.94 217 PHE A C 1
ATOM 1644 O O . PHE A 1 217 ? -9.492 3.627 15.451 1.00 96.94 217 PHE A O 1
ATOM 1651 N N . ASP A 1 218 ? -9.949 1.481 14.978 1.00 95.62 218 ASP A N 1
ATOM 1652 C CA . ASP A 1 218 ? -11.244 1.494 15.673 1.00 95.62 218 ASP A CA 1
ATOM 1653 C C . ASP A 1 218 ? -11.124 1.779 17.175 1.00 95.62 218 ASP A C 1
ATOM 1655 O O . ASP A 1 218 ? -11.973 2.453 17.756 1.00 95.62 218 ASP A O 1
ATOM 1659 N N . GLU A 1 219 ? -10.055 1.295 17.809 1.00 93.75 219 GLU A N 1
ATOM 1660 C CA . GLU A 1 219 ? -9.819 1.530 19.232 1.00 93.75 219 GLU A CA 1
ATOM 1661 C C . GLU A 1 219 ? -9.299 2.952 19.519 1.00 93.75 219 GLU A C 1
ATOM 1663 O O . GLU A 1 219 ? -9.630 3.525 20.561 1.00 93.75 219 GLU A O 1
ATOM 1668 N N . GLN A 1 220 ? -8.454 3.508 18.643 1.00 93.06 220 GLN A N 1
ATOM 1669 C CA . GLN A 1 220 ? -7.582 4.638 19.002 1.00 93.06 220 GLN A CA 1
ATOM 1670 C C . GLN A 1 220 ? -7.677 5.860 18.078 1.00 93.06 220 GLN A C 1
ATOM 1672 O O . GLN A 1 220 ? -7.284 6.944 18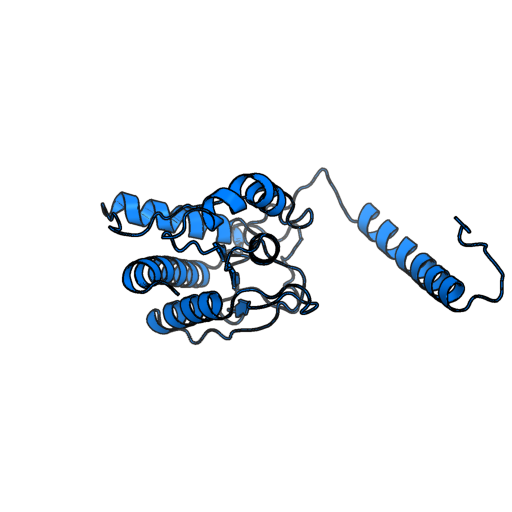.510 1.00 93.06 220 GLN A O 1
ATOM 1677 N N . GLY A 1 221 ? -8.171 5.719 16.846 1.00 93.31 221 GLY A N 1
ATOM 1678 C CA . GLY A 1 221 ? -8.047 6.757 15.816 1.00 93.31 221 GLY A CA 1
ATOM 1679 C C . GLY A 1 221 ? -6.586 7.033 15.419 1.00 93.31 221 GLY A C 1
ATOM 1680 O O . GLY A 1 221 ? -5.728 6.146 15.538 1.00 93.31 221 GLY A O 1
ATOM 1681 N N . ILE A 1 222 ? -6.293 8.253 14.943 1.00 92.69 222 ILE A N 1
ATOM 1682 C CA . ILE A 1 222 ? -4.926 8.742 14.628 1.00 92.69 222 ILE A CA 1
ATOM 1683 C C . ILE A 1 222 ? -4.511 10.056 15.310 1.00 92.69 222 ILE A C 1
ATOM 1685 O O . ILE A 1 222 ? -5.325 10.976 15.534 1.00 92.69 222 ILE A O 1
#

Foldseek 3Di:
DPPDDDDPPPPVVVVVVVVCVVVVVVVVVVVVPDDPVDDAPCQQFPVLQLVLLVVLVVVCVVVVHDQPQDDRDRDDFPCVVVVLVRLLVVLVVPVCVQVVPPPRQDEAEGEGRQAAPVQKAKEQEELVNPQGAAVVLSVLLQVLLVVLPDRHYYDYQNDGDTNSSSCSVSVHRYMYIHRADSVHDPCPPDNNSDPVRHDVVSSVSSSSSSNSSRVCCSVPND

Sequence (222 aa):
ESGLVWSGDNLAMKIIAVITYVAVPVVCAAIVFTNYKRPVMGANDDLTGCFLSAAVVKFLAANDIRFENTEVVAAMVGGEEAGLRGTKAFMKAHAEEFKNEKDVETIFVAFDTIREHEFMSIYNKDMTGVVKNDDRVAQLLQNAAKNVGYDVPIKAIELGSTDAAAASQAGIPASAFTAMDPAPARYYHTRLDTEDNLDPKTLEIGLKVALETVFTFDEQGI

pLDDT: mean 91.19, std 9.48, range [44.47, 98.69]

Radius of gyration: 20.24 Å; chains: 1; bounding box: 39×57×50 Å

Secondary structure (DSSP, 8-state):
-------TT-HHHHHHHHHHHHHHHHHHHHHHH--TTS----TTTTHHHHHHHHHHHHHHHHTT---SS--------TTSTTTSHHHHHHHHHHHHHHHH-TT----EEEEEEE--GGGEEEEEE-TTSSSBPPHHHHHHHHHHHHHTT--PPEEE-SSS--HHHHHHHTT--EEEEEE--TTT-TTTTSTT-SGGG--HHHHHHHHHHHHHHHHHHHHH--